Protein AF-A0A2V9MF04-F1 (afdb_monomer)

Secondary structure (DSSP, 8-state):
-TTT-HHHHHTHHHHHH-TTSTTHHHHHHHHHHHHHHHHH--S--TTS---------SS----PPPGGGPPP-----HHHHHHHHHHHHH-GGGTTTPPB---TT-EEETTEEEEEEEEEETTEEEEEEEEEE--HHHHHHHHHGGG-B-HHHHHHHH--TTS-HHHHHHHHHHHHHTTSS-S--HHHHTT--

Sequence (193 aa):
MFVAAPELEEFFDLWVREPGSKRGQRVELALARYFLRMAGRATPFGLFAGCSVGTMAVETRLVIEGQAACQRHTRLDMDYLFALAEALGREPSLRSIFAYYPNSSLYRAAGRVRYVESRLKGKYRTYHLVAADDTDYLVATLARAQEGASSAELAAALAVDDISQTEAETYIAELIENQVSPALNPFILSLSS

pLDDT: mean 86.23, std 11.04, range [29.84, 96.94]

Radius of gyration: 25.27 Å; Cα contacts (8 Å, |Δi|>4): 192; chains: 1; bounding box: 60×38×72 Å

Structure (mmCIF, N/CA/C/O backbone):
data_AF-A0A2V9MF04-F1
#
_entry.id   AF-A0A2V9MF04-F1
#
loop_
_atom_site.group_PDB
_atom_site.id
_atom_site.type_symbol
_atom_site.label_atom_id
_atom_site.label_alt_id
_atom_site.label_comp_id
_atom_site.label_asym_id
_atom_site.label_entity_id
_atom_site.label_seq_id
_atom_site.pdbx_PDB_ins_code
_atom_site.Cartn_x
_atom_site.Cartn_y
_atom_site.Cartn_z
_atom_site.occupancy
_atom_site.B_iso_or_equiv
_atom_site.auth_seq_id
_atom_site.auth_comp_id
_atom_site.auth_asym_id
_atom_site.auth_atom_id
_atom_site.pdbx_PDB_model_num
ATOM 1 N N . MET A 1 1 ? 14.741 9.358 -20.209 1.00 68.00 1 MET A N 1
ATOM 2 C CA . MET A 1 1 ? 15.836 8.847 -19.357 1.00 68.00 1 MET A CA 1
ATOM 3 C C . MET A 1 1 ? 15.541 9.113 -17.886 1.00 68.00 1 MET A C 1
ATOM 5 O O . MET A 1 1 ? 15.456 8.145 -17.148 1.00 68.00 1 MET A O 1
ATOM 9 N N . PHE A 1 2 ? 15.239 10.361 -17.511 1.00 76.50 2 PHE A N 1
ATOM 10 C CA . PHE A 1 2 ? 14.810 10.772 -16.164 1.00 76.50 2 PHE A CA 1
ATOM 11 C C . PHE A 1 2 ? 13.797 9.837 -15.477 1.00 76.50 2 PHE A C 1
ATOM 13 O O . PHE A 1 2 ? 14.043 9.369 -14.377 1.00 76.50 2 PHE A O 1
ATOM 20 N N . VAL A 1 3 ? 12.707 9.460 -16.160 1.00 76.56 3 VAL A N 1
ATOM 21 C CA . VAL A 1 3 ? 11.670 8.559 -15.599 1.00 76.56 3 VAL A CA 1
ATOM 22 C C . VAL A 1 3 ? 12.206 7.166 -15.233 1.00 76.56 3 VAL A C 1
ATOM 24 O O . VAL A 1 3 ? 11.677 6.507 -14.348 1.00 76.56 3 VAL A O 1
ATOM 27 N N . ALA A 1 4 ? 13.227 6.691 -15.942 1.00 77.06 4 ALA A N 1
ATOM 28 C CA . ALA A 1 4 ? 13.774 5.348 -15.780 1.00 77.06 4 ALA A CA 1
ATOM 29 C C . ALA A 1 4 ? 14.994 5.312 -14.847 1.00 77.06 4 ALA A C 1
ATOM 31 O O . ALA A 1 4 ? 15.246 4.294 -14.210 1.00 77.06 4 ALA A O 1
ATOM 32 N N . ALA A 1 5 ? 15.766 6.398 -14.808 1.00 80.31 5 ALA A N 1
ATOM 33 C CA . ALA A 1 5 ? 16.962 6.531 -13.992 1.00 80.31 5 ALA A CA 1
ATOM 34 C C . ALA A 1 5 ? 17.250 8.019 -13.726 1.00 80.31 5 ALA A C 1
ATOM 36 O O . ALA A 1 5 ? 18.069 8.611 -14.433 1.00 80.31 5 ALA A O 1
ATOM 37 N N . PRO A 1 6 ? 16.576 8.634 -12.740 1.00 80.06 6 PRO A N 1
ATOM 38 C CA . PRO A 1 6 ? 16.755 10.054 -12.437 1.00 80.06 6 PRO A CA 1
ATOM 39 C C . PRO A 1 6 ? 18.180 10.352 -11.953 1.00 80.06 6 PRO A C 1
ATOM 41 O O . PRO A 1 6 ? 18.781 11.328 -12.380 1.00 80.06 6 PRO A O 1
ATOM 44 N N . GLU A 1 7 ? 18.782 9.439 -11.186 1.00 79.06 7 GLU A N 1
ATOM 45 C CA . GLU A 1 7 ? 20.168 9.554 -10.707 1.00 79.06 7 GLU A CA 1
ATOM 46 C C . GLU A 1 7 ? 21.192 9.678 -11.851 1.00 79.06 7 GLU A C 1
ATOM 48 O O . GLU A 1 7 ? 22.244 10.279 -11.680 1.00 79.06 7 GLU A O 1
ATOM 53 N N . LEU A 1 8 ? 20.908 9.125 -13.039 1.00 82.06 8 LEU A N 1
ATOM 54 C CA . LEU A 1 8 ? 21.803 9.242 -14.198 1.00 82.06 8 LEU A CA 1
ATOM 55 C C . LEU A 1 8 ? 21.772 10.629 -14.839 1.00 82.06 8 LEU A C 1
ATOM 57 O O . LEU A 1 8 ? 22.752 11.010 -15.475 1.00 82.06 8 LEU A O 1
ATOM 61 N N . GLU A 1 9 ? 20.675 11.368 -14.679 1.00 80.56 9 GLU A N 1
ATOM 62 C CA . GLU A 1 9 ? 20.575 12.742 -15.168 1.00 80.56 9 GLU A CA 1
ATOM 63 C C . GLU A 1 9 ? 21.513 13.665 -14.385 1.00 80.56 9 GLU A C 1
ATOM 65 O O . GLU A 1 9 ? 22.214 14.474 -14.984 1.00 80.56 9 GLU A O 1
ATOM 70 N N . GLU A 1 10 ? 21.640 13.455 -13.072 1.00 81.56 10 GLU A N 1
ATOM 71 C CA . GLU A 1 10 ? 22.555 14.220 -12.213 1.00 81.56 10 GLU A CA 1
ATOM 72 C C . GLU A 1 10 ? 24.029 14.079 -12.634 1.00 81.56 10 GLU A C 1
ATOM 74 O O . GLU A 1 10 ? 24.835 14.989 -12.439 1.00 81.56 10 GLU A O 1
ATOM 79 N N . PHE A 1 11 ? 24.397 12.950 -13.248 1.00 86.19 11 PHE A N 1
ATOM 80 C CA . PHE A 1 11 ? 25.754 12.705 -13.746 1.00 86.19 11 PHE A CA 1
ATOM 81 C C . PHE A 1 11 ? 25.928 12.999 -15.238 1.00 86.19 11 PHE A C 1
ATOM 83 O O . PHE A 1 11 ? 27.027 12.808 -15.770 1.00 86.19 11 PHE A O 1
ATOM 90 N N . PHE A 1 12 ? 24.883 13.466 -15.920 1.00 86.00 12 PHE A N 1
ATOM 91 C CA . PHE A 1 12 ? 24.951 13.768 -17.344 1.00 86.00 12 PHE A CA 1
ATOM 92 C C . PHE A 1 12 ? 25.920 14.923 -17.618 1.00 86.00 12 PHE A C 1
ATOM 94 O O . PHE A 1 12 ? 26.814 14.792 -18.454 1.00 86.00 12 PHE A O 1
ATOM 101 N N . ASP A 1 13 ? 25.835 15.998 -16.831 1.00 87.62 13 ASP A N 1
ATOM 102 C CA . ASP A 1 13 ? 26.745 17.146 -16.929 1.00 87.62 13 ASP A CA 1
ATOM 103 C C . ASP A 1 13 ? 28.208 16.752 -16.692 1.00 87.62 13 ASP A C 1
ATOM 105 O O . ASP A 1 13 ? 29.114 17.233 -17.378 1.00 87.62 13 ASP A O 1
ATOM 109 N N . LEU A 1 14 ? 28.447 15.843 -15.740 1.00 88.94 14 LEU A N 1
ATOM 110 C CA . LEU A 1 14 ? 29.777 15.299 -15.471 1.00 88.94 14 LEU A CA 1
ATOM 111 C C . LEU A 1 14 ? 30.312 14.530 -16.683 1.00 88.94 14 LEU A C 1
ATOM 113 O O . LEU A 1 14 ? 31.475 14.693 -17.047 1.00 88.94 14 LEU A O 1
ATOM 117 N N . TRP A 1 15 ? 29.481 13.693 -17.304 1.00 92.12 15 TRP A N 1
ATOM 118 C CA . TRP A 1 15 ? 29.876 12.930 -18.484 1.00 92.12 15 TRP A CA 1
ATOM 119 C C . TRP A 1 15 ? 30.179 13.833 -19.683 1.00 92.12 15 TRP A C 1
ATOM 121 O O . TRP A 1 15 ? 31.176 13.605 -20.358 1.00 92.12 15 TRP A O 1
ATOM 131 N N . VAL A 1 16 ? 29.389 14.889 -19.906 1.00 91.56 16 VAL A N 1
ATOM 132 C CA . VAL A 1 16 ? 29.630 15.857 -20.992 1.00 91.56 16 VAL A CA 1
ATOM 133 C C . VAL A 1 16 ? 30.956 16.600 -20.801 1.00 91.56 16 VAL A C 1
ATOM 135 O O . VAL A 1 16 ? 31.688 16.810 -21.766 1.00 91.56 16 VAL A O 1
ATOM 138 N N . ARG A 1 17 ? 31.288 16.993 -19.564 1.00 93.31 17 ARG A N 1
ATOM 139 C CA . ARG A 1 17 ? 32.521 17.741 -19.260 1.00 93.31 17 ARG A CA 1
ATOM 140 C C . ARG A 1 17 ? 33.766 16.858 -19.233 1.00 93.31 17 ARG A C 1
ATOM 142 O O . ARG A 1 17 ? 34.819 17.271 -19.709 1.00 93.31 17 ARG A O 1
ATOM 149 N N . GLU A 1 18 ? 33.658 15.660 -18.665 1.00 93.50 18 GLU A N 1
ATOM 150 C CA . GLU A 1 18 ? 34.794 14.769 -18.407 1.00 93.50 18 GLU A CA 1
ATOM 151 C C . GLU A 1 18 ? 34.506 13.311 -18.824 1.00 93.50 18 GLU A C 1
ATOM 153 O O . GLU A 1 18 ? 34.567 12.396 -17.986 1.00 93.50 18 GLU A O 1
ATOM 158 N N . PRO A 1 19 ? 34.233 13.040 -20.115 1.00 90.25 19 PRO A N 1
ATOM 159 C CA . PRO A 1 19 ? 33.825 11.709 -20.573 1.00 90.25 19 PRO A CA 1
ATOM 160 C C . PRO A 1 19 ? 34.911 10.650 -20.343 1.00 90.25 19 PRO A C 1
ATOM 162 O O . PRO A 1 19 ? 34.616 9.518 -19.967 1.00 90.25 19 PRO A O 1
ATOM 165 N N . GLY A 1 20 ? 36.187 11.033 -20.472 1.00 92.44 20 GLY A N 1
ATOM 166 C CA . GLY A 1 20 ? 37.333 10.144 -20.258 1.00 92.44 20 GLY A CA 1
ATOM 167 C C . GLY A 1 20 ? 37.638 9.821 -18.790 1.00 92.44 20 GLY A C 1
ATOM 168 O O . GLY A 1 20 ? 38.479 8.965 -18.517 1.00 92.44 20 GLY A O 1
ATOM 169 N N . SER A 1 21 ? 36.984 10.482 -17.829 1.00 94.50 21 SER A N 1
ATOM 170 C CA . SER A 1 21 ? 37.191 10.193 -16.408 1.00 94.50 21 SER A CA 1
ATOM 171 C C . SER A 1 21 ? 36.631 8.812 -16.034 1.00 94.50 21 SER A C 1
ATOM 173 O O . SER A 1 21 ? 35.678 8.313 -16.633 1.00 94.50 21 SER A O 1
ATOM 175 N N . LYS A 1 22 ? 37.144 8.198 -14.955 1.00 93.44 22 LYS A N 1
ATOM 176 C CA . LYS A 1 22 ? 36.593 6.928 -14.428 1.00 93.44 22 LYS A CA 1
ATOM 177 C C . LYS A 1 22 ? 35.102 7.015 -14.071 1.00 93.44 22 LYS A C 1
ATOM 179 O O . LYS A 1 22 ? 34.437 5.985 -13.952 1.00 93.44 22 LYS A O 1
ATOM 184 N N . ARG A 1 23 ? 34.587 8.211 -13.766 1.00 89.62 23 ARG A N 1
ATOM 185 C CA . ARG A 1 23 ? 33.155 8.429 -13.516 1.00 89.62 23 ARG A CA 1
ATOM 186 C C . ARG A 1 23 ? 32.400 8.606 -14.836 1.00 89.62 23 ARG A C 1
ATOM 188 O O . ARG A 1 23 ? 31.404 7.916 -15.014 1.00 89.62 23 ARG A O 1
ATOM 195 N N . GLY A 1 24 ? 32.920 9.402 -15.771 1.00 93.25 24 GLY A N 1
ATOM 196 C CA . GLY A 1 24 ? 32.365 9.583 -17.117 1.00 93.25 24 GLY A CA 1
ATOM 197 C C . GLY A 1 24 ? 32.178 8.263 -17.867 1.00 93.25 24 GLY A C 1
ATOM 198 O O . GLY A 1 24 ? 31.066 7.954 -18.278 1.00 93.25 24 GLY A O 1
ATOM 199 N N . GLN A 1 25 ? 33.201 7.406 -17.909 1.00 94.38 25 GLN A N 1
ATOM 200 C CA . GLN A 1 25 ? 33.114 6.084 -18.551 1.00 94.38 25 GLN A CA 1
ATOM 201 C C . GLN A 1 25 ? 32.043 5.172 -17.923 1.00 94.38 25 GLN A C 1
ATOM 203 O O . GLN A 1 25 ? 31.407 4.369 -18.607 1.00 94.38 25 GLN A O 1
ATOM 208 N N . ARG A 1 26 ? 31.811 5.281 -16.604 1.00 91.69 26 ARG A N 1
ATOM 209 C CA . ARG A 1 26 ? 30.748 4.520 -15.921 1.00 91.69 26 ARG A CA 1
ATOM 210 C C . ARG A 1 26 ? 29.356 5.012 -16.308 1.00 91.69 26 ARG A C 1
ATOM 212 O O . ARG A 1 26 ? 28.462 4.181 -16.474 1.00 91.69 26 ARG A O 1
ATOM 219 N N . VAL A 1 27 ? 29.189 6.327 -16.448 1.00 92.69 27 VAL A N 1
ATOM 220 C CA . VAL A 1 27 ? 27.949 6.945 -16.935 1.00 92.69 27 VAL A CA 1
ATOM 221 C C . VAL A 1 27 ? 27.705 6.530 -18.382 1.00 92.69 27 VAL A C 1
ATOM 223 O O . VAL A 1 27 ? 26.637 6.005 -18.674 1.00 92.69 27 VAL A O 1
ATOM 226 N N . GLU A 1 28 ? 28.709 6.640 -19.253 1.00 93.31 28 GLU A N 1
ATOM 227 C CA . GLU A 1 28 ? 28.626 6.233 -20.660 1.00 93.31 28 GLU A CA 1
ATOM 228 C C . GLU A 1 28 ? 28.158 4.783 -20.814 1.00 93.31 28 GLU A C 1
ATOM 230 O O . GLU A 1 28 ? 27.193 4.496 -21.523 1.00 93.31 28 GLU A O 1
ATOM 235 N N . LEU A 1 29 ? 28.777 3.863 -20.070 1.00 93.38 29 LEU A N 1
ATOM 236 C CA . LEU A 1 29 ? 28.385 2.459 -20.088 1.00 93.38 29 LEU A CA 1
ATOM 237 C C . LEU A 1 29 ? 26.938 2.260 -19.602 1.00 93.38 29 LEU A C 1
ATOM 239 O O . LEU A 1 29 ? 26.221 1.395 -20.109 1.00 93.38 29 LEU A O 1
ATOM 243 N N . ALA A 1 30 ? 26.483 3.039 -18.619 1.00 92.31 30 ALA A N 1
ATOM 244 C CA . ALA A 1 30 ? 25.100 2.992 -18.159 1.00 92.31 30 ALA A CA 1
ATOM 245 C C . ALA A 1 30 ? 24.119 3.522 -19.215 1.00 92.31 30 ALA A C 1
ATOM 247 O O . ALA A 1 30 ? 23.104 2.869 -19.467 1.00 92.31 30 ALA A O 1
ATOM 248 N N . LEU A 1 31 ? 24.444 4.636 -19.877 1.00 90.94 31 LEU A N 1
ATOM 249 C CA . LEU A 1 31 ? 23.669 5.196 -20.986 1.00 90.94 31 LEU A CA 1
ATOM 250 C C . LEU A 1 31 ? 23.553 4.194 -22.140 1.00 90.94 31 LEU A C 1
ATOM 252 O O . LEU A 1 31 ? 22.446 3.925 -22.609 1.00 90.94 31 LEU A O 1
ATOM 256 N N . ALA A 1 32 ? 24.666 3.567 -22.528 1.00 92.62 32 ALA A N 1
ATOM 257 C CA . ALA A 1 32 ? 24.691 2.537 -23.562 1.00 92.62 32 ALA A CA 1
ATOM 258 C C . ALA A 1 32 ? 23.789 1.343 -23.205 1.00 92.62 32 ALA A C 1
ATOM 260 O O . ALA A 1 32 ? 23.002 0.888 -24.036 1.00 92.62 32 ALA A O 1
ATOM 261 N N . ARG A 1 33 ? 23.817 0.864 -21.951 1.00 91.88 33 ARG A N 1
ATOM 262 C CA . ARG A 1 33 ? 22.907 -0.203 -21.488 1.00 91.88 33 ARG A CA 1
ATOM 263 C C . ARG A 1 33 ? 21.436 0.202 -21.576 1.00 91.88 33 ARG A C 1
ATOM 265 O O . ARG A 1 33 ? 20.608 -0.618 -21.972 1.00 91.88 33 ARG A O 1
ATOM 272 N N . TYR A 1 34 ? 21.100 1.439 -21.212 1.00 91.00 34 TYR A N 1
ATOM 273 C CA . TYR A 1 34 ? 19.729 1.938 -21.319 1.00 91.00 34 TYR A CA 1
ATOM 274 C C . TYR A 1 34 ? 19.274 2.070 -22.771 1.00 91.00 34 TYR A C 1
ATOM 276 O O . TYR A 1 34 ? 18.145 1.696 -23.081 1.00 91.00 34 TYR A O 1
ATOM 284 N N . PHE A 1 35 ? 20.154 2.514 -23.668 1.00 91.00 35 PHE A N 1
ATOM 285 C CA . PHE A 1 35 ? 19.876 2.550 -25.102 1.00 91.00 35 PHE A CA 1
ATOM 286 C C . PHE A 1 35 ? 19.623 1.155 -25.678 1.00 91.00 35 PHE A C 1
ATOM 288 O O . PHE A 1 35 ? 18.602 0.926 -26.322 1.00 91.00 35 PHE A O 1
ATOM 295 N N . LEU A 1 36 ? 20.485 0.186 -25.361 1.00 93.00 36 LEU A N 1
ATOM 296 C CA . LEU A 1 36 ? 20.284 -1.206 -25.769 1.00 93.00 36 LEU A CA 1
ATOM 297 C C . LEU A 1 36 ? 18.975 -1.788 -25.215 1.00 93.00 36 LEU A C 1
ATOM 299 O O . LEU A 1 36 ? 18.301 -2.553 -25.901 1.00 93.00 36 LEU A O 1
ATOM 303 N N . ARG A 1 37 ? 18.575 -1.412 -23.993 1.00 90.31 37 ARG A N 1
ATOM 304 C CA . ARG A 1 37 ? 17.276 -1.807 -23.431 1.00 90.31 37 ARG A CA 1
ATOM 305 C C . ARG A 1 37 ? 16.111 -1.201 -24.216 1.00 90.31 37 ARG A C 1
ATOM 307 O O . ARG A 1 37 ? 15.188 -1.941 -24.533 1.00 90.31 37 ARG A O 1
ATOM 314 N N . MET A 1 38 ? 16.167 0.097 -24.524 1.00 90.44 38 MET A N 1
ATOM 315 C CA . MET A 1 38 ? 15.150 0.802 -25.318 1.00 90.44 38 MET A CA 1
ATOM 316 C C . MET A 1 38 ? 14.961 0.183 -26.701 1.00 90.44 38 MET A C 1
ATOM 318 O O . MET A 1 38 ? 13.835 0.036 -27.158 1.00 90.44 38 MET A O 1
ATOM 322 N N . ALA A 1 39 ? 16.059 -0.192 -27.355 1.00 91.88 39 ALA A N 1
ATOM 323 C CA . ALA A 1 39 ? 16.027 -0.708 -28.717 1.00 91.88 39 ALA A CA 1
ATOM 324 C C . ALA A 1 39 ? 15.753 -2.220 -28.805 1.00 91.88 39 ALA A C 1
ATOM 326 O O . ALA A 1 39 ? 15.341 -2.698 -29.857 1.00 91.88 39 ALA A O 1
ATOM 327 N N . GLY A 1 40 ? 16.021 -2.984 -27.739 1.00 90.38 40 GLY A N 1
ATOM 328 C CA . GLY A 1 40 ? 16.116 -4.446 -27.826 1.00 90.38 40 GLY A CA 1
ATOM 329 C C . GLY A 1 40 ? 15.300 -5.252 -26.818 1.00 90.38 40 GLY A C 1
ATOM 330 O O . GLY A 1 40 ? 15.346 -6.479 -26.873 1.00 90.38 40 GLY A O 1
ATOM 331 N N . ARG A 1 41 ? 14.581 -4.631 -25.870 1.00 90.44 41 ARG A N 1
ATOM 332 C CA . ARG A 1 41 ? 13.796 -5.373 -24.865 1.00 90.44 41 ARG A CA 1
ATOM 333 C C . ARG A 1 41 ? 12.338 -4.934 -24.818 1.00 90.44 41 ARG A C 1
ATOM 335 O O . ARG A 1 41 ? 12.042 -3.797 -24.483 1.00 90.44 41 ARG A O 1
ATOM 342 N N . ALA A 1 42 ? 11.434 -5.897 -24.997 1.00 88.25 42 ALA A N 1
ATOM 343 C CA . ALA A 1 42 ? 9.988 -5.696 -24.881 1.00 88.25 42 ALA A CA 1
ATOM 344 C C . ALA A 1 42 ? 9.463 -5.660 -23.427 1.00 88.25 42 ALA A C 1
ATOM 346 O O . ALA A 1 42 ? 8.270 -5.485 -23.213 1.00 88.25 42 ALA A O 1
ATOM 347 N N . THR A 1 43 ? 10.316 -5.845 -22.409 1.00 89.81 43 THR A N 1
ATOM 348 C CA . THR A 1 43 ? 9.886 -5.847 -20.998 1.00 89.81 43 THR A CA 1
ATOM 349 C C . THR A 1 43 ? 9.517 -4.430 -20.529 1.00 89.81 43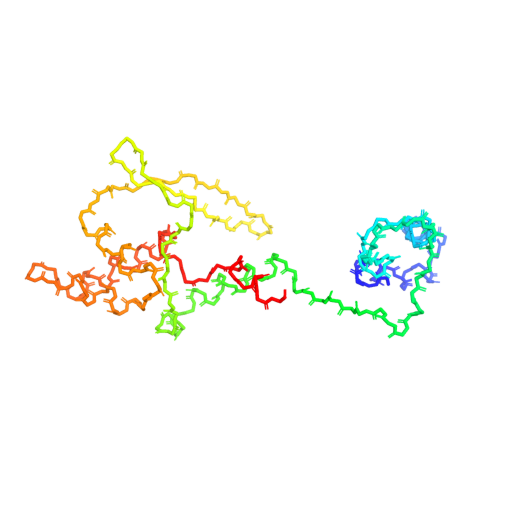 THR A C 1
ATOM 351 O O . THR A 1 43 ? 10.423 -3.587 -20.462 1.00 89.81 43 THR A O 1
ATOM 354 N N . PRO A 1 44 ? 8.254 -4.174 -20.125 1.00 84.94 44 PRO A N 1
ATOM 355 C CA . PRO A 1 44 ? 7.791 -2.849 -19.709 1.00 84.94 44 PRO A CA 1
ATOM 356 C C . PRO A 1 44 ? 8.661 -2.242 -18.604 1.00 84.94 44 PRO A C 1
ATOM 358 O O . PRO A 1 44 ? 8.875 -2.853 -17.557 1.00 84.94 44 PRO A O 1
ATOM 361 N N . PHE A 1 45 ? 9.206 -1.048 -18.853 1.00 83.81 45 PHE A N 1
ATOM 362 C CA . PHE A 1 45 ? 9.984 -0.287 -17.874 1.00 83.81 45 PHE A CA 1
ATOM 363 C C . PHE A 1 45 ? 10.041 1.193 -18.256 1.00 83.81 45 PHE A C 1
ATOM 365 O O . PHE A 1 45 ? 10.515 1.536 -19.343 1.00 83.81 45 PHE A O 1
ATOM 372 N N . GLY A 1 46 ? 9.594 2.069 -17.353 1.00 84.25 46 GLY A N 1
ATOM 373 C CA . GLY A 1 46 ? 9.531 3.508 -17.605 1.00 84.25 46 GLY A CA 1
ATOM 374 C C . GLY A 1 46 ? 8.757 3.817 -18.890 1.00 84.25 46 GLY A C 1
ATOM 375 O O . GLY A 1 46 ? 7.600 3.438 -19.023 1.00 84.25 46 GLY A O 1
ATOM 376 N N . LEU A 1 47 ? 9.420 4.482 -19.839 1.00 87.69 47 LEU A N 1
ATOM 377 C CA . LEU A 1 47 ? 8.863 4.849 -21.150 1.00 87.69 47 LEU A CA 1
ATOM 378 C C . LEU A 1 47 ? 9.514 4.079 -22.315 1.00 87.69 47 LEU A C 1
ATOM 380 O O . LEU A 1 47 ? 9.467 4.534 -23.452 1.00 87.69 47 LEU A O 1
ATOM 384 N N . PHE A 1 48 ? 10.188 2.956 -22.041 1.00 87.88 48 PHE A N 1
ATOM 385 C CA . PHE A 1 48 ? 10.974 2.228 -23.050 1.00 87.88 48 PHE A CA 1
ATOM 386 C C . PHE A 1 48 ? 10.190 1.148 -23.794 1.00 87.88 48 PHE A C 1
ATOM 388 O O . PHE A 1 48 ? 10.602 0.723 -24.865 1.00 87.88 48 PHE A O 1
ATOM 395 N N . ALA A 1 49 ? 9.083 0.694 -23.219 1.00 87.94 49 ALA A N 1
ATOM 396 C CA . ALA A 1 49 ? 8.203 -0.308 -23.795 1.00 87.94 49 ALA A CA 1
ATOM 397 C C . ALA A 1 49 ? 6.776 -0.058 -23.293 1.00 87.94 49 ALA A C 1
ATOM 399 O O . ALA A 1 49 ? 6.590 0.551 -22.237 1.00 87.94 49 ALA A O 1
ATOM 400 N N . GLY A 1 50 ? 5.786 -0.522 -24.051 1.00 88.81 50 GLY A N 1
ATOM 401 C CA . GLY A 1 50 ? 4.366 -0.410 -23.720 1.00 88.81 50 GLY A CA 1
ATOM 402 C C . GLY A 1 50 ? 3.676 -1.770 -23.708 1.00 88.81 50 GLY A C 1
ATOM 403 O O . GLY A 1 50 ? 4.257 -2.776 -24.114 1.00 88.81 50 GLY A O 1
ATOM 404 N N . CYS A 1 51 ? 2.426 -1.780 -23.256 1.00 89.75 51 CYS A N 1
ATOM 405 C CA . CYS A 1 51 ? 1.554 -2.949 -23.300 1.00 89.75 51 CYS A CA 1
ATOM 406 C C . CYS A 1 51 ? 0.398 -2.678 -24.264 1.00 89.75 51 CYS A C 1
ATOM 408 O O . CYS A 1 51 ? -0.119 -1.565 -24.317 1.00 89.75 51 CYS A O 1
ATOM 410 N N . SER A 1 52 ? -0.019 -3.704 -24.999 1.00 90.62 52 SER A N 1
ATOM 411 C CA . SER A 1 52 ? -1.228 -3.688 -25.820 1.00 90.62 52 SER A CA 1
ATOM 412 C C . SER A 1 52 ? -1.947 -5.026 -25.663 1.00 90.62 52 SER A C 1
ATOM 414 O O . SER A 1 52 ? -1.335 -6.018 -25.257 1.00 90.62 52 SER A O 1
ATOM 416 N N . VAL A 1 53 ? -3.245 -5.046 -25.946 1.00 90.75 53 VAL A N 1
ATOM 417 C CA . VAL A 1 53 ? -4.081 -6.243 -25.846 1.00 90.75 53 VAL A CA 1
ATOM 418 C C . VAL A 1 53 ? -4.284 -6.810 -27.244 1.00 90.75 53 VAL A C 1
ATOM 420 O O . VAL A 1 53 ? -4.751 -6.116 -28.142 1.00 90.75 53 VAL A O 1
ATOM 423 N N . GLY A 1 54 ? -3.929 -8.081 -27.422 1.00 91.94 54 GLY A N 1
ATOM 424 C CA . GLY A 1 54 ? -4.243 -8.841 -28.628 1.00 91.94 54 GLY A CA 1
ATOM 425 C C . GLY A 1 54 ? -5.512 -9.673 -28.453 1.00 91.94 54 GLY A C 1
ATOM 426 O O . GLY A 1 54 ? -5.900 -10.008 -27.334 1.00 91.94 54 GLY A O 1
ATOM 427 N N . THR A 1 55 ? -6.131 -10.049 -29.567 1.00 93.62 55 THR A N 1
ATOM 428 C CA . THR A 1 55 ? -7.263 -10.984 -29.611 1.00 93.62 55 THR A CA 1
ATOM 429 C C . THR A 1 55 ? -6.891 -12.224 -30.423 1.00 93.62 55 THR A C 1
ATOM 431 O O . THR A 1 55 ? -6.030 -12.172 -31.301 1.00 93.62 55 THR A O 1
ATOM 434 N N . MET A 1 56 ? -7.512 -13.366 -30.113 1.00 96.19 56 MET A N 1
ATOM 435 C CA . MET A 1 56 ? -7.321 -14.596 -30.888 1.00 96.19 56 MET A CA 1
ATOM 436 C C . MET A 1 56 ? -8.243 -14.600 -32.111 1.00 96.19 56 MET A C 1
ATOM 438 O O . MET A 1 56 ? -9.429 -14.298 -31.990 1.00 96.19 56 MET A O 1
ATOM 442 N N . ALA A 1 57 ? -7.703 -14.965 -33.274 1.00 95.38 57 ALA A N 1
ATOM 443 C CA . ALA A 1 57 ? -8.428 -15.013 -34.540 1.00 95.38 57 ALA A CA 1
ATOM 444 C C . ALA A 1 57 ? -7.885 -16.127 -35.452 1.00 95.38 57 ALA A C 1
ATOM 446 O O . ALA A 1 57 ? -6.851 -16.728 -35.165 1.00 95.38 57 ALA A O 1
ATOM 447 N N . VAL A 1 58 ? -8.597 -16.395 -36.551 1.00 96.94 58 VAL A N 1
ATOM 448 C CA . VAL A 1 58 ? -8.212 -17.406 -37.557 1.00 96.94 58 VAL A CA 1
ATOM 449 C C . VAL A 1 58 ? -6.937 -17.000 -38.306 1.00 96.94 58 VAL A C 1
ATOM 451 O O . VAL A 1 58 ? -6.159 -17.857 -38.714 1.00 96.94 58 VAL A O 1
ATOM 454 N N . GLU A 1 59 ? -6.703 -15.696 -38.453 1.00 96.56 59 GLU A N 1
ATOM 455 C CA . GLU A 1 59 ? -5.539 -15.142 -39.140 1.00 96.56 59 GLU A CA 1
ATOM 456 C C . GLU A 1 59 ? -4.636 -14.369 -38.175 1.00 96.56 59 GLU A C 1
ATOM 458 O O . GLU A 1 59 ? -5.100 -13.621 -37.310 1.00 96.56 59 GLU A O 1
ATOM 463 N N . THR A 1 60 ? -3.323 -14.512 -38.360 1.00 96.19 60 THR A N 1
ATOM 464 C CA . THR A 1 60 ? -2.319 -13.775 -37.587 1.00 96.19 60 THR A CA 1
ATOM 465 C C . THR A 1 60 ? -2.190 -12.348 -38.108 1.00 96.19 60 THR A C 1
ATOM 467 O O . THR A 1 60 ? -1.722 -12.128 -39.226 1.00 96.19 60 THR A O 1
ATOM 470 N N . ARG A 1 61 ? -2.516 -11.361 -37.266 1.00 94.12 61 ARG A N 1
ATOM 471 C CA . ARG A 1 61 ? -2.321 -9.934 -37.558 1.00 94.12 61 ARG A CA 1
ATOM 472 C C . ARG A 1 61 ? -1.572 -9.241 -36.424 1.00 94.12 61 ARG A C 1
ATOM 474 O O . ARG A 1 61 ? -2.129 -9.008 -35.359 1.00 94.12 61 ARG A O 1
ATOM 481 N N . LEU A 1 62 ? -0.315 -8.877 -36.673 1.00 91.81 62 LEU A N 1
ATOM 482 C CA . LEU A 1 62 ? 0.549 -8.189 -35.707 1.00 91.81 62 LEU A CA 1
ATOM 483 C C . LEU A 1 62 ? 0.738 -6.729 -36.123 1.00 91.81 62 LEU A C 1
ATOM 485 O O . LEU A 1 62 ? 1.775 -6.348 -36.660 1.00 91.81 62 LEU A O 1
ATOM 489 N N . VAL A 1 63 ? -0.302 -5.923 -35.920 1.00 90.81 63 VAL A N 1
ATOM 490 C CA . VAL A 1 63 ? -0.274 -4.483 -36.200 1.00 90.81 63 VAL A CA 1
ATOM 491 C C . VAL A 1 63 ? -0.509 -3.746 -34.893 1.00 90.81 63 VAL A C 1
ATOM 493 O O . VAL A 1 63 ? -1.519 -3.971 -34.234 1.00 90.81 63 VAL A O 1
ATOM 496 N N . ILE A 1 64 ? 0.432 -2.880 -34.530 1.00 88.25 64 ILE A N 1
ATOM 497 C CA . ILE A 1 64 ? 0.317 -1.986 -33.379 1.00 88.25 64 ILE A CA 1
ATOM 498 C C . ILE A 1 64 ? -0.048 -0.607 -33.920 1.00 88.25 64 ILE A C 1
ATOM 500 O O . ILE A 1 64 ? 0.466 -0.185 -34.958 1.00 88.25 64 ILE A O 1
ATOM 504 N N . GLU A 1 65 ? -0.956 0.077 -33.236 1.00 86.50 65 GLU A N 1
ATOM 505 C CA . GLU A 1 65 ? -1.311 1.448 -33.580 1.00 86.50 65 GLU A CA 1
ATOM 506 C C . GLU A 1 65 ? -0.101 2.385 -33.444 1.00 86.50 65 GLU A C 1
ATOM 508 O O . GLU A 1 65 ? 0.864 2.113 -32.726 1.00 86.50 65 GLU A O 1
ATOM 513 N N . GLY A 1 66 ? -0.133 3.500 -34.176 1.00 86.56 66 GLY A N 1
ATOM 514 C CA . GLY A 1 66 ? 0.936 4.492 -34.112 1.00 86.56 66 GLY A CA 1
ATOM 515 C C . GLY A 1 66 ? 1.059 5.121 -32.721 1.00 86.56 66 GLY A C 1
ATOM 516 O O . GLY A 1 66 ? 0.151 5.048 -31.898 1.00 86.56 66 GLY A O 1
ATOM 517 N N . GLN A 1 67 ? 2.165 5.829 -32.482 1.00 84.94 67 GLN A N 1
ATOM 518 C CA . GLN A 1 67 ? 2.461 6.466 -31.191 1.00 84.94 67 GLN A CA 1
ATOM 519 C C . GLN A 1 67 ? 1.329 7.371 -30.662 1.00 84.94 67 GLN A C 1
ATOM 521 O O . GLN A 1 67 ? 1.187 7.511 -29.452 1.00 84.94 67 GLN A O 1
ATOM 526 N N . ALA A 1 68 ? 0.514 7.958 -31.545 1.00 88.19 68 ALA A N 1
ATOM 527 C CA . ALA A 1 68 ? -0.630 8.792 -31.172 1.00 88.19 68 ALA A CA 1
ATOM 528 C C . ALA A 1 68 ? -1.711 8.043 -30.366 1.00 88.19 68 ALA A C 1
ATOM 530 O O . ALA A 1 68 ? -2.455 8.677 -29.625 1.00 88.19 68 ALA A O 1
ATOM 531 N N . ALA A 1 69 ? -1.785 6.716 -30.487 1.00 87.56 69 ALA A N 1
ATOM 532 C CA . ALA A 1 69 ? -2.694 5.880 -29.711 1.00 87.56 69 ALA A CA 1
ATOM 533 C C . ALA A 1 69 ? -2.105 5.428 -28.361 1.00 87.56 69 ALA A C 1
ATOM 535 O O . ALA A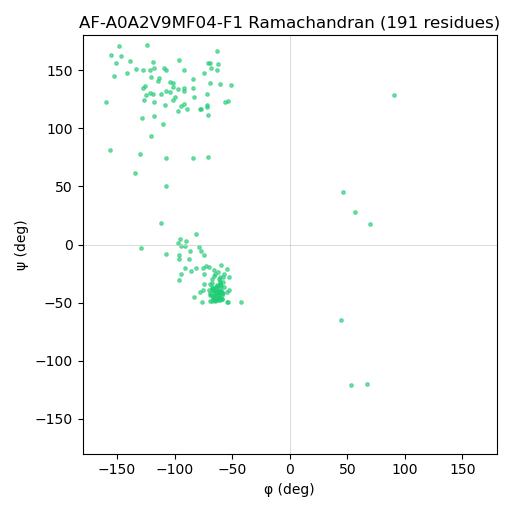 1 69 ? -2.828 4.921 -27.503 1.00 87.56 69 ALA A O 1
ATOM 536 N N . CYS A 1 70 ? -0.798 5.610 -28.141 1.00 88.12 70 CYS A N 1
ATOM 537 C CA . CYS A 1 70 ? -0.158 5.228 -26.888 1.00 88.12 70 CYS A CA 1
ATOM 538 C C . CYS A 1 70 ? -0.573 6.175 -25.760 1.00 88.12 70 CYS A C 1
ATOM 540 O O . CYS A 1 70 ? -0.262 7.366 -25.778 1.00 88.12 70 CYS A O 1
ATOM 542 N N . GLN A 1 71 ? -1.197 5.620 -24.725 1.00 89.75 71 GLN A N 1
ATOM 543 C CA . GLN A 1 71 ? -1.540 6.362 -23.519 1.00 89.75 71 GLN A CA 1
ATOM 544 C C . GLN A 1 71 ? -0.485 6.155 -22.437 1.00 89.75 71 GLN A C 1
ATOM 546 O O . GLN A 1 71 ? -0.051 5.036 -22.155 1.00 89.75 71 GLN A O 1
ATOM 551 N N . ARG A 1 72 ? -0.071 7.254 -21.804 1.00 89.81 72 ARG A N 1
ATOM 552 C CA . ARG A 1 72 ? 0.828 7.206 -20.653 1.00 89.81 72 ARG A CA 1
ATOM 553 C C . ARG A 1 72 ? 0.005 7.096 -19.378 1.00 89.81 72 ARG A C 1
ATOM 555 O O . ARG A 1 72 ? -0.674 8.048 -19.009 1.00 89.81 72 ARG A O 1
ATOM 562 N N . HIS A 1 73 ? 0.166 5.988 -18.667 1.00 88.06 73 HIS A N 1
ATOM 563 C CA . HIS A 1 73 ? -0.339 5.845 -17.309 1.00 88.06 73 HIS A CA 1
ATOM 564 C C . HIS A 1 73 ? 0.779 6.148 -16.303 1.00 88.06 73 HIS A C 1
ATOM 566 O O . HIS A 1 73 ? 1.788 5.441 -16.246 1.00 88.06 73 HIS A O 1
ATOM 572 N N . THR A 1 74 ? 0.623 7.221 -15.528 1.00 87.75 74 THR A N 1
ATOM 573 C CA . THR A 1 74 ? 1.595 7.644 -14.513 1.00 87.75 74 THR A CA 1
ATOM 574 C C . THR A 1 74 ? 0.987 7.459 -13.134 1.00 87.75 74 THR A C 1
ATOM 576 O O . THR A 1 74 ? -0.104 7.948 -12.868 1.00 87.75 74 THR A O 1
ATOM 579 N N . ARG A 1 75 ? 1.723 6.788 -12.251 1.00 84.62 75 ARG A N 1
ATOM 580 C CA . ARG A 1 75 ? 1.364 6.619 -10.843 1.00 84.62 75 ARG A CA 1
ATOM 581 C C . ARG A 1 75 ? 2.458 7.194 -9.959 1.00 84.62 75 ARG A C 1
ATOM 583 O O . ARG A 1 75 ? 3.625 7.199 -10.357 1.00 84.62 75 ARG A O 1
ATOM 590 N N . LEU A 1 76 ? 2.068 7.666 -8.781 1.00 85.88 76 LEU A N 1
ATOM 591 C CA . LEU A 1 76 ? 3.025 8.019 -7.741 1.00 85.88 76 LEU A CA 1
ATOM 592 C C . LEU A 1 76 ? 3.788 6.769 -7.299 1.00 85.88 76 LEU A C 1
ATOM 594 O O . LEU A 1 76 ? 3.277 5.647 -7.366 1.00 85.88 76 LEU A O 1
ATOM 598 N N . ASP A 1 77 ? 5.028 6.987 -6.878 1.00 84.19 77 ASP A N 1
ATOM 599 C CA . ASP A 1 77 ? 5.835 5.933 -6.289 1.00 84.19 77 ASP A CA 1
ATOM 600 C C . ASP A 1 77 ? 5.156 5.397 -5.018 1.00 84.19 77 ASP A C 1
ATOM 602 O O . ASP A 1 77 ? 4.592 6.160 -4.228 1.00 84.19 77 ASP A O 1
ATOM 606 N N . MET A 1 78 ? 5.173 4.076 -4.839 1.00 81.38 78 MET A N 1
ATOM 607 C CA . MET A 1 78 ? 4.468 3.450 -3.721 1.00 81.38 78 MET A CA 1
ATOM 608 C C . MET A 1 78 ? 5.102 3.809 -2.379 1.00 81.38 78 MET A C 1
ATOM 610 O O . MET A 1 78 ? 4.364 4.031 -1.420 1.00 81.38 78 MET A O 1
ATOM 614 N N . ASP A 1 79 ? 6.431 3.918 -2.302 1.00 81.75 79 ASP A N 1
ATOM 615 C CA . ASP A 1 79 ? 7.105 4.296 -1.058 1.00 81.75 79 ASP A CA 1
ATOM 616 C C . ASP A 1 79 ? 6.758 5.743 -0.691 1.00 81.75 79 ASP A C 1
ATOM 618 O O . ASP A 1 79 ? 6.473 6.035 0.472 1.00 81.75 79 ASP A O 1
ATOM 622 N N . TYR A 1 80 ? 6.678 6.633 -1.688 1.00 84.44 80 TYR A N 1
ATOM 623 C CA . TYR A 1 80 ? 6.183 7.996 -1.487 1.00 84.44 80 TYR A CA 1
ATOM 624 C C . TYR A 1 80 ? 4.734 8.022 -0.980 1.00 84.44 80 TYR A C 1
ATOM 626 O O . TYR A 1 80 ? 4.444 8.711 -0.002 1.00 84.44 80 TYR A O 1
ATOM 634 N N . LEU A 1 81 ? 3.825 7.261 -1.601 1.00 86.12 81 LEU A N 1
ATOM 635 C CA . LEU A 1 81 ? 2.423 7.187 -1.170 1.00 86.12 81 LEU A CA 1
ATOM 636 C C . LEU A 1 81 ? 2.285 6.684 0.270 1.00 86.12 81 LEU A C 1
ATOM 638 O O . LEU A 1 81 ? 1.485 7.226 1.031 1.00 86.12 81 LEU A O 1
ATOM 642 N N . PHE A 1 82 ? 3.069 5.679 0.664 1.00 80.56 82 PHE A N 1
ATOM 643 C CA . PHE A 1 82 ? 3.076 5.192 2.042 1.00 80.56 82 PHE A CA 1
ATOM 644 C C . PHE A 1 82 ? 3.619 6.223 3.026 1.00 80.56 82 PHE A C 1
ATOM 646 O O . PHE A 1 82 ? 2.999 6.431 4.067 1.00 80.56 82 PHE A O 1
ATOM 653 N N . ALA A 1 83 ? 4.732 6.881 2.698 1.00 82.31 83 ALA A N 1
ATOM 654 C CA . ALA A 1 83 ? 5.298 7.928 3.542 1.00 82.31 83 ALA A CA 1
ATOM 655 C C . ALA A 1 83 ? 4.320 9.100 3.717 1.00 82.31 83 ALA A C 1
ATOM 657 O O . ALA A 1 83 ? 4.165 9.619 4.821 1.00 82.31 83 ALA A O 1
ATOM 658 N N . LEU A 1 84 ? 3.617 9.484 2.646 1.00 85.88 84 LEU A N 1
ATOM 659 C CA . LEU A 1 84 ? 2.593 10.522 2.689 1.00 85.88 84 LEU A CA 1
ATOM 660 C C . LEU A 1 84 ? 1.396 10.099 3.549 1.00 85.88 84 LEU A C 1
ATOM 662 O O . LEU A 1 84 ? 0.974 10.860 4.414 1.00 85.88 84 LEU A O 1
ATOM 666 N N . ALA A 1 85 ? 0.869 8.890 3.348 1.00 83.94 85 ALA A N 1
ATOM 667 C CA . ALA A 1 85 ? -0.242 8.368 4.141 1.00 83.94 85 ALA A CA 1
ATOM 668 C C . ALA A 1 85 ? 0.098 8.303 5.639 1.00 83.94 85 ALA A C 1
ATOM 670 O O . ALA A 1 85 ? -0.716 8.683 6.477 1.00 83.94 85 ALA A O 1
ATOM 671 N N . GLU A 1 86 ? 1.314 7.876 5.982 1.00 79.75 86 GLU A N 1
ATOM 672 C CA . GLU A 1 86 ? 1.791 7.844 7.365 1.00 79.75 86 GLU A CA 1
ATOM 673 C C . GLU A 1 86 ? 1.936 9.253 7.957 1.00 79.75 86 GLU A C 1
ATOM 675 O O . GLU A 1 86 ? 1.508 9.490 9.087 1.00 79.75 86 GLU A O 1
ATOM 680 N N . ALA A 1 87 ? 2.489 10.205 7.197 1.00 83.81 87 ALA A N 1
ATOM 681 C CA . ALA A 1 87 ? 2.605 11.595 7.631 1.00 83.81 87 ALA A CA 1
ATOM 682 C C . ALA A 1 87 ? 1.228 12.230 7.888 1.00 83.81 87 ALA A C 1
ATOM 684 O O . ALA A 1 87 ? 1.027 12.853 8.928 1.00 83.81 87 ALA A O 1
ATOM 685 N N . LEU A 1 88 ? 0.266 12.015 6.984 1.00 86.00 88 LEU A N 1
ATOM 686 C CA . LEU A 1 88 ? -1.105 12.508 7.132 1.00 86.00 88 LEU A CA 1
ATOM 687 C C . LEU A 1 88 ? -1.832 11.841 8.307 1.00 86.00 88 LEU A C 1
ATOM 689 O O . LEU A 1 88 ? -2.524 12.523 9.052 1.00 86.00 88 LEU A O 1
ATOM 693 N N . GLY A 1 89 ? -1.646 10.535 8.521 1.00 8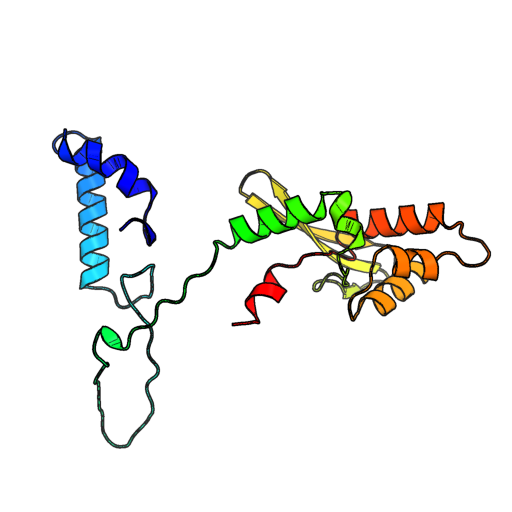0.50 89 GLY A N 1
ATOM 694 C CA . GLY A 1 89 ? -2.248 9.814 9.649 1.00 80.50 89 GLY A CA 1
ATOM 695 C C . GLY A 1 89 ? -1.740 10.270 11.025 1.00 80.50 89 GLY A C 1
ATOM 696 O O . GLY A 1 89 ? -2.447 10.144 12.026 1.00 80.50 89 GLY A O 1
ATOM 697 N N . ARG A 1 90 ? -0.522 10.824 11.092 1.00 79.06 90 ARG A N 1
ATOM 698 C CA . ARG A 1 90 ? 0.051 11.382 12.327 1.00 79.06 90 ARG A CA 1
ATOM 699 C C . ARG A 1 90 ? -0.431 12.797 12.632 1.00 79.06 90 ARG A C 1
ATOM 701 O O . ARG A 1 90 ? -0.342 13.200 13.789 1.00 79.06 90 ARG A O 1
ATOM 708 N N . GLU A 1 91 ? -0.934 13.524 11.639 1.00 85.25 91 GLU A N 1
ATOM 709 C CA . GLU A 1 91 ? -1.373 14.909 11.786 1.00 85.25 91 GLU A CA 1
ATOM 710 C C . GLU A 1 91 ? -2.671 14.981 12.616 1.00 85.25 91 GLU A C 1
ATOM 712 O O . GLU A 1 91 ? -3.728 14.545 12.146 1.00 85.25 91 GLU A O 1
ATOM 717 N N . PRO A 1 92 ? -2.640 15.530 13.848 1.00 81.56 92 PRO A N 1
ATOM 718 C CA . PRO A 1 92 ? -3.796 15.503 14.744 1.00 81.56 92 PRO A CA 1
ATOM 719 C C . PRO A 1 92 ? -5.021 16.211 14.165 1.00 81.56 92 PRO A C 1
ATOM 721 O O . PRO A 1 92 ? -6.144 15.755 14.373 1.00 81.56 92 PRO A O 1
ATOM 724 N N . SER A 1 93 ? -4.807 17.289 13.402 1.00 85.94 93 SER A N 1
ATOM 725 C CA . SER A 1 93 ? -5.882 18.066 12.779 1.00 85.94 93 SER A CA 1
ATOM 726 C C . SER A 1 93 ? -6.659 17.290 11.708 1.00 85.94 93 SER A C 1
ATOM 728 O O . SER A 1 93 ? -7.811 17.625 11.437 1.00 85.94 93 SER A O 1
ATOM 730 N N . LEU A 1 94 ? -6.069 16.233 11.136 1.00 85.00 94 LEU A N 1
ATOM 731 C CA . LEU A 1 94 ? -6.697 15.403 10.106 1.00 85.00 94 LEU A CA 1
ATOM 732 C C . LEU A 1 94 ? -7.355 14.137 10.666 1.00 85.00 94 LEU A C 1
ATOM 734 O O . LEU A 1 94 ? -8.137 13.489 9.975 1.00 85.00 94 LEU A O 1
ATOM 738 N N . ARG A 1 95 ? -7.101 13.779 11.930 1.00 80.81 95 ARG A N 1
ATOM 739 C CA . ARG A 1 95 ? -7.654 12.549 12.525 1.00 80.81 95 ARG A CA 1
ATOM 740 C C . ARG A 1 95 ? -9.178 12.494 12.499 1.00 80.81 95 ARG A C 1
ATOM 742 O O . ARG A 1 95 ? -9.727 11.403 12.378 1.00 80.81 95 ARG A O 1
ATOM 749 N N . SER A 1 96 ? -9.832 13.650 12.606 1.00 81.56 96 SER A N 1
ATOM 750 C CA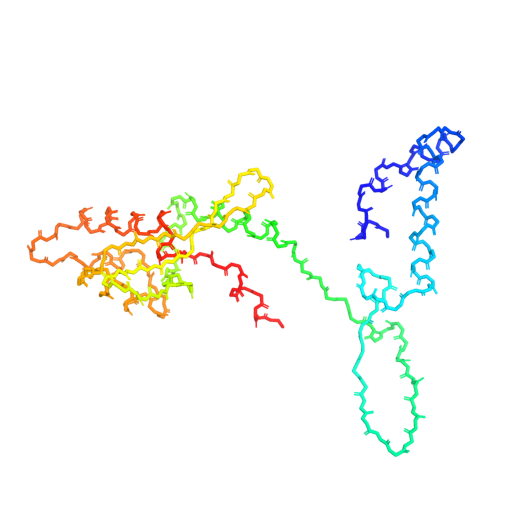 . SER A 1 96 ? -11.292 13.784 12.618 1.00 81.56 96 SER A CA 1
ATOM 751 C C . SER A 1 96 ? -11.941 13.611 11.244 1.00 81.56 96 SER A C 1
ATOM 753 O O . SER A 1 96 ? -13.134 13.331 11.187 1.00 81.56 96 SER A O 1
ATOM 755 N N . ILE A 1 97 ? -11.187 13.765 10.149 1.00 86.94 97 ILE A N 1
ATOM 756 C CA . ILE A 1 97 ? -11.715 13.627 8.781 1.00 86.94 97 ILE A CA 1
ATOM 757 C C . ILE A 1 97 ? -11.477 12.235 8.187 1.00 86.94 97 ILE A C 1
ATOM 759 O O . ILE A 1 97 ? -11.981 11.937 7.106 1.00 86.94 97 ILE A O 1
ATOM 763 N N . PHE A 1 98 ? -10.689 11.390 8.855 1.00 89.69 98 PHE A N 1
ATOM 764 C CA . PHE A 1 98 ? -10.418 10.039 8.384 1.00 89.69 98 PHE A CA 1
ATOM 765 C C . PHE A 1 98 ? -11.506 9.054 8.805 1.00 89.69 98 PHE A C 1
ATOM 767 O O . PHE A 1 98 ? -11.997 9.079 9.933 1.00 89.69 98 PHE A O 1
ATOM 774 N N . ALA A 1 99 ? -11.808 8.134 7.890 1.00 91.06 99 ALA A N 1
ATOM 775 C CA . ALA A 1 99 ? -12.509 6.900 8.195 1.00 91.06 99 ALA A CA 1
ATOM 776 C C . ALA A 1 99 ? -11.478 5.805 8.492 1.00 91.06 99 ALA A C 1
ATOM 778 O O . ALA A 1 99 ? -10.514 5.630 7.746 1.00 91.06 99 ALA A O 1
ATOM 779 N N . TYR A 1 100 ? -11.690 5.077 9.580 1.00 90.81 100 TYR A N 1
ATOM 780 C CA . TYR A 1 100 ? -10.847 3.977 10.021 1.00 90.81 100 TYR A CA 1
ATOM 781 C C . TYR A 1 100 ? -11.527 2.651 9.702 1.00 90.81 100 TYR A C 1
ATOM 783 O O . TYR A 1 100 ? -12.739 2.510 9.879 1.00 90.81 100 TYR A O 1
ATOM 791 N N . TYR A 1 101 ? -10.726 1.690 9.250 1.00 92.81 101 TYR A N 1
ATOM 792 C CA . TYR A 1 101 ? -11.173 0.359 8.849 1.00 92.81 101 TYR A CA 1
ATOM 793 C C . TYR A 1 101 ? -10.355 -0.702 9.580 1.00 92.81 101 TYR A C 1
ATOM 795 O O . TYR A 1 101 ? -9.167 -0.476 9.815 1.00 92.81 101 TYR A O 1
ATOM 803 N N . PRO A 1 102 ? -10.916 -1.891 9.855 1.00 92.88 102 PRO A N 1
ATOM 804 C CA . PRO A 1 102 ? -10.156 -3.030 10.339 1.00 92.88 102 PRO A CA 1
ATOM 805 C C . PRO A 1 102 ? -8.939 -3.292 9.460 1.00 92.88 102 PRO A C 1
ATOM 807 O O . PRO A 1 102 ? -9.017 -3.270 8.228 1.00 92.88 102 PRO A O 1
ATOM 810 N N . ASN A 1 103 ? -7.805 -3.586 10.089 1.00 92.06 103 ASN A N 1
ATOM 811 C CA . ASN A 1 103 ? -6.619 -3.983 9.353 1.00 92.06 103 ASN A CA 1
ATOM 812 C C . ASN A 1 103 ? -6.937 -5.200 8.468 1.00 92.06 103 ASN A C 1
ATOM 814 O O . ASN A 1 103 ? -7.338 -6.250 8.957 1.00 92.06 103 ASN A O 1
ATOM 818 N N . SER A 1 104 ? -6.717 -5.076 7.158 1.00 90.00 104 SER A N 1
ATOM 819 C CA . SER A 1 104 ? -7.029 -6.131 6.176 1.00 90.00 104 SER A CA 1
ATOM 820 C C . SER A 1 104 ? -6.302 -7.465 6.404 1.00 90.00 104 SER A C 1
ATOM 822 O O . SER A 1 104 ? -6.707 -8.490 5.867 1.00 90.00 104 SER A O 1
ATOM 824 N N . SER A 1 105 ? -5.224 -7.462 7.192 1.00 92.31 105 SER A N 1
ATOM 825 C CA . SER A 1 105 ? -4.482 -8.670 7.570 1.00 92.31 105 SER A CA 1
ATOM 826 C C . SER A 1 105 ? -4.993 -9.323 8.856 1.00 92.31 105 SER A C 1
ATOM 828 O O . SER A 1 105 ? -4.387 -10.283 9.329 1.00 92.31 105 SER A O 1
ATOM 830 N N . LEU A 1 106 ? -6.062 -8.789 9.451 1.00 93.75 106 LEU A N 1
ATOM 831 C CA . LEU A 1 106 ? -6.596 -9.241 10.724 1.00 93.75 106 LEU A CA 1
ATOM 832 C C . LEU A 1 106 ? -7.286 -10.602 10.583 1.00 93.75 106 LEU A C 1
ATOM 834 O O . LEU A 1 106 ? -8.146 -10.803 9.730 1.00 93.75 106 LEU A O 1
ATOM 838 N N . TYR A 1 107 ? -6.930 -11.540 11.456 1.00 94.00 107 TYR A N 1
ATOM 839 C CA . TYR A 1 107 ? -7.571 -12.848 11.567 1.00 94.00 107 TYR A CA 1
ATOM 840 C C . TYR A 1 107 ? -7.569 -13.338 13.014 1.00 94.00 107 TYR A C 1
ATOM 842 O O . TYR A 1 107 ? -6.794 -12.877 13.852 1.00 94.00 107 TYR A O 1
ATOM 850 N N . ARG A 1 108 ? -8.428 -14.312 13.321 1.00 93.56 108 ARG A N 1
ATOM 851 C CA . ARG A 1 108 ? -8.475 -14.951 14.642 1.00 93.56 108 ARG A CA 1
ATOM 852 C C . ARG A 1 108 ? -7.782 -16.301 14.610 1.00 93.56 108 ARG A C 1
ATOM 854 O O . ARG A 1 108 ? -8.005 -17.098 13.703 1.00 93.56 108 ARG A O 1
ATOM 861 N N . ALA A 1 109 ? -6.970 -16.576 15.624 1.00 92.50 109 ALA A N 1
ATOM 862 C CA . ALA A 1 109 ? -6.407 -17.903 15.849 1.00 92.50 109 ALA A CA 1
ATOM 863 C C . ALA A 1 109 ? -6.106 -18.110 17.339 1.00 92.50 109 ALA A C 1
ATOM 865 O O . ALA A 1 109 ? -5.700 -17.176 18.023 1.00 92.50 109 ALA A O 1
ATOM 866 N N . ALA A 1 110 ? -6.270 -19.330 17.858 1.00 89.12 110 ALA A N 1
ATOM 867 C CA . ALA A 1 110 ? -5.904 -19.684 19.238 1.00 89.12 110 ALA A CA 1
ATOM 868 C C . ALA A 1 110 ? -6.366 -18.658 20.308 1.00 89.12 110 ALA A C 1
ATOM 870 O O . ALA A 1 110 ? -5.572 -18.247 21.151 1.00 89.12 110 ALA A O 1
ATOM 871 N N . GLY A 1 111 ? -7.619 -18.192 20.215 1.00 87.38 111 GLY A N 1
ATOM 872 C CA . GLY A 1 111 ? -8.213 -17.238 21.165 1.00 87.38 111 GLY A CA 1
ATOM 873 C C . GLY A 1 111 ? -7.645 -15.814 21.124 1.00 87.38 111 GLY A C 1
ATOM 874 O O . GLY A 1 111 ? -7.804 -15.077 22.088 1.00 87.38 111 GLY A O 1
ATOM 875 N N . ARG A 1 112 ? -6.944 -15.430 20.049 1.00 92.69 112 ARG A N 1
ATOM 876 C CA . ARG A 1 112 ? -6.378 -14.084 19.873 1.00 92.69 112 ARG A CA 1
ATOM 877 C C . ARG A 1 112 ? -6.653 -13.527 18.488 1.00 92.69 112 ARG A C 1
ATOM 879 O O . ARG A 1 112 ? -6.679 -14.275 17.502 1.00 92.69 112 ARG A O 1
ATOM 886 N N . VAL A 1 113 ? -6.744 -12.205 18.418 1.00 93.62 113 VAL A N 1
ATOM 887 C CA . VAL A 1 113 ? -6.744 -11.448 17.168 1.00 93.62 113 VAL A CA 1
ATOM 888 C C . VAL A 1 113 ? -5.296 -11.242 16.737 1.00 93.62 113 VAL A C 1
ATOM 890 O O . VAL A 1 113 ? -4.473 -10.789 17.524 1.00 93.62 113 VAL A O 1
ATOM 893 N N . ARG A 1 114 ? -4.953 -11.600 15.502 1.00 94.62 114 ARG A N 1
ATOM 894 C CA . ARG A 1 114 ? -3.621 -11.412 14.919 1.00 94.62 114 ARG A CA 1
ATOM 895 C C . ARG A 1 114 ? -3.705 -10.539 13.689 1.00 94.62 114 ARG A C 1
ATOM 897 O O . ARG A 1 114 ? -4.651 -10.664 12.925 1.00 94.62 114 ARG A O 1
ATOM 904 N N . TYR A 1 115 ? -2.700 -9.703 13.486 1.00 94.50 115 TYR A N 1
ATOM 905 C CA . TYR A 1 115 ? -2.600 -8.831 12.323 1.00 94.50 115 TYR A CA 1
ATOM 906 C C . TYR A 1 115 ? -1.137 -8.475 12.056 1.00 94.50 115 TYR A C 1
ATOM 908 O O . TYR A 1 115 ? -0.261 -8.670 12.901 1.00 94.50 115 TYR A O 1
ATOM 916 N N . VAL A 1 116 ? -0.863 -7.983 10.854 1.00 92.75 116 VAL A N 1
ATOM 917 C CA . VAL A 1 116 ? 0.454 -7.507 10.449 1.00 92.75 116 VAL A CA 1
ATOM 918 C C . VAL A 1 116 ? 0.525 -6.001 10.666 1.00 92.75 116 VAL A C 1
ATOM 920 O O . VAL A 1 116 ? -0.221 -5.230 10.061 1.00 92.75 116 VAL A O 1
ATOM 923 N N . GLU A 1 117 ? 1.461 -5.592 11.513 1.00 89.94 117 GLU A N 1
ATOM 924 C CA . GLU A 1 117 ? 1.858 -4.203 11.697 1.00 89.94 117 GLU A CA 1
ATOM 925 C C . GLU A 1 117 ? 3.026 -3.890 10.754 1.00 89.94 117 GLU A C 1
ATOM 927 O O . GLU A 1 117 ? 3.984 -4.666 10.649 1.00 89.94 117 GLU A O 1
AT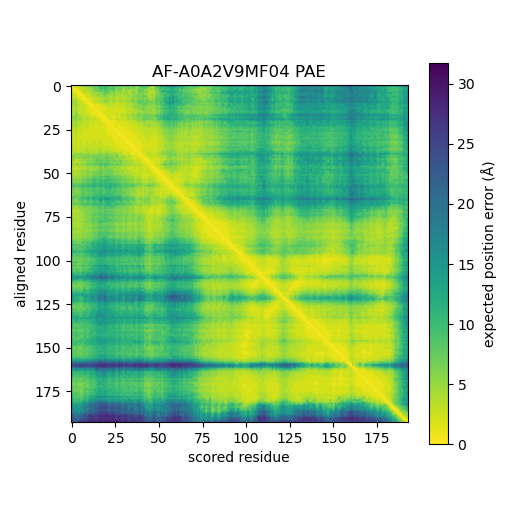OM 932 N N . SER A 1 118 ? 2.964 -2.749 10.068 1.00 85.19 118 SER A N 1
ATOM 933 C CA . SER A 1 118 ? 4.067 -2.272 9.235 1.00 85.19 118 SER A CA 1
ATOM 934 C C . SER A 1 118 ? 4.816 -1.143 9.934 1.00 85.19 118 SER A C 1
ATOM 936 O O . SER A 1 118 ? 4.207 -0.194 10.416 1.00 85.19 118 SER A O 1
ATOM 938 N N . ARG A 1 119 ? 6.146 -1.215 9.988 1.00 83.19 119 ARG A N 1
ATOM 939 C CA . ARG A 1 119 ? 6.981 -0.172 10.599 1.00 83.19 119 ARG A CA 1
ATOM 940 C C . ARG A 1 119 ? 7.954 0.381 9.579 1.00 83.19 119 ARG A C 1
ATOM 942 O O . ARG A 1 119 ? 8.646 -0.382 8.903 1.00 83.19 119 ARG A O 1
ATOM 949 N N . LEU A 1 120 ? 8.016 1.705 9.473 1.00 74.94 120 LEU A N 1
ATOM 950 C CA . LEU A 1 120 ? 8.981 2.385 8.621 1.00 74.94 120 LEU A CA 1
ATOM 951 C C . LEU A 1 120 ? 10.245 2.715 9.426 1.00 74.94 120 LEU A C 1
ATOM 953 O O . LEU A 1 120 ? 10.200 3.429 10.426 1.00 74.94 120 LEU A O 1
ATOM 957 N N . LYS A 1 121 ? 11.396 2.207 8.978 1.00 77.12 121 LYS A N 1
ATOM 958 C CA . LYS A 1 121 ? 12.719 2.554 9.508 1.00 77.12 121 LYS A CA 1
ATOM 959 C C . LYS A 1 121 ? 13.572 3.133 8.380 1.00 77.12 121 LYS A C 1
ATOM 961 O O . LYS A 1 121 ? 14.220 2.409 7.622 1.00 77.12 121 LYS A O 1
ATOM 966 N N . GLY A 1 122 ? 13.566 4.460 8.258 1.00 73.88 122 GLY A N 1
ATOM 967 C CA . GLY A 1 122 ? 14.198 5.154 7.135 1.00 73.88 122 GLY A CA 1
ATOM 968 C C . GLY A 1 122 ? 13.457 4.858 5.829 1.00 73.88 122 GLY A C 1
ATOM 969 O O . GLY A 1 122 ? 12.274 5.149 5.728 1.00 73.88 122 GLY A O 1
ATOM 970 N N . LYS A 1 123 ? 14.143 4.263 4.843 1.00 70.44 123 LYS A N 1
ATOM 971 C CA . LYS A 1 123 ? 13.541 3.832 3.563 1.00 70.44 123 LYS A CA 1
ATOM 972 C C . LYS A 1 123 ? 13.032 2.385 3.571 1.00 70.44 123 LYS A C 1
ATOM 974 O O . LYS A 1 123 ? 12.547 1.908 2.555 1.00 70.44 123 LYS A O 1
ATOM 979 N N . TYR A 1 124 ? 13.186 1.661 4.680 1.00 74.75 124 TYR A N 1
ATOM 980 C CA . TYR A 1 124 ? 12.853 0.240 4.749 1.00 74.75 124 TYR A CA 1
ATOM 981 C C . TYR A 1 124 ? 11.594 0.020 5.574 1.00 74.75 124 TYR A C 1
ATOM 983 O O . TYR A 1 124 ? 11.486 0.523 6.693 1.00 74.75 124 TYR A O 1
ATOM 991 N N . ARG A 1 125 ? 10.672 -0.780 5.039 1.00 80.81 125 ARG A N 1
ATOM 992 C CA . ARG A 1 125 ? 9.488 -1.238 5.761 1.00 80.81 125 ARG A CA 1
ATOM 993 C C . ARG A 1 125 ? 9.703 -2.653 6.286 1.00 80.81 125 ARG A C 1
ATOM 995 O O . ARG A 1 125 ? 10.044 -3.554 5.522 1.00 80.81 125 ARG A O 1
ATOM 1002 N N . THR A 1 126 ? 9.483 -2.846 7.581 1.00 87.19 126 THR A N 1
ATOM 1003 C CA . THR A 1 126 ? 9.432 -4.170 8.209 1.00 87.19 126 THR A CA 1
ATOM 1004 C C . THR A 1 126 ? 7.997 -4.523 8.567 1.00 87.19 126 THR A C 1
ATOM 1006 O O . THR A 1 126 ? 7.179 -3.644 8.837 1.00 87.19 126 THR A O 1
ATOM 1009 N N . TYR A 1 127 ? 7.691 -5.818 8.551 1.00 90.06 127 TYR A N 1
ATOM 1010 C CA . TYR A 1 127 ? 6.369 -6.347 8.865 1.00 90.06 127 TYR A CA 1
ATOM 1011 C C . TYR A 1 127 ? 6.472 -7.258 10.079 1.00 90.06 127 TYR A C 1
ATOM 1013 O O . TYR A 1 127 ? 7.318 -8.153 10.117 1.00 90.06 127 TYR A O 1
ATOM 1021 N N . HIS A 1 128 ? 5.616 -7.022 11.066 1.00 91.56 128 HIS A N 1
ATOM 1022 C CA . HIS A 1 128 ? 5.604 -7.762 12.318 1.00 91.56 128 HIS A CA 1
ATOM 1023 C C . HIS A 1 128 ? 4.217 -8.349 12.546 1.00 91.56 128 HIS A C 1
ATOM 1025 O O . HIS A 1 128 ? 3.219 -7.640 12.461 1.00 91.56 128 HIS A O 1
ATOM 1031 N N . LEU A 1 129 ? 4.156 -9.651 12.828 1.00 94.56 129 LEU A N 1
ATOM 1032 C CA . LEU A 1 129 ? 2.917 -10.283 13.261 1.00 94.56 129 LEU A CA 1
ATOM 1033 C C . LEU A 1 129 ? 2.682 -9.933 14.732 1.00 94.56 129 LEU A C 1
ATOM 1035 O O . LEU A 1 129 ? 3.476 -10.313 15.593 1.00 94.56 129 LEU A O 1
ATOM 1039 N N . VAL A 1 130 ? 1.594 -9.224 14.998 1.00 94.69 130 VAL A N 1
ATOM 1040 C CA . VAL A 1 130 ? 1.170 -8.792 16.331 1.00 94.69 130 VAL A CA 1
ATOM 1041 C C . VAL A 1 130 ? -0.073 -9.579 16.734 1.00 94.69 130 VAL A C 1
ATOM 1043 O O . VAL A 1 130 ? -0.829 -10.050 15.881 1.00 94.69 130 VAL A O 1
ATOM 1046 N N . ALA A 1 131 ? -0.260 -9.769 18.038 1.00 93.44 131 ALA A N 1
ATOM 1047 C CA . ALA A 1 131 ? -1.456 -10.371 18.603 1.00 93.44 131 ALA A CA 1
ATOM 1048 C C . ALA A 1 131 ? -2.058 -9.442 19.661 1.00 93.44 131 ALA A C 1
ATOM 1050 O O . ALA A 1 131 ? -1.326 -8.923 20.500 1.00 93.44 131 ALA A O 1
ATOM 1051 N N . ALA A 1 132 ? -3.375 -9.295 19.629 1.00 91.06 132 ALA A N 1
ATOM 1052 C CA . ALA A 1 132 ? -4.182 -8.614 20.628 1.00 91.06 132 ALA A CA 1
ATOM 1053 C C . ALA A 1 132 ? -5.180 -9.603 21.245 1.00 91.06 132 ALA A C 1
ATOM 1055 O O . ALA A 1 132 ? -5.514 -10.636 20.644 1.00 91.06 132 ALA A O 1
ATOM 1056 N N . ASP A 1 133 ? -5.642 -9.288 22.449 1.00 91.88 133 ASP A N 1
ATOM 1057 C CA . ASP A 1 133 ? -6.672 -10.075 23.115 1.00 91.88 133 ASP A CA 1
ATOM 1058 C C . ASP A 1 133 ? -8.019 -9.906 22.403 1.00 91.88 133 ASP A C 1
ATOM 1060 O O . ASP A 1 133 ? -8.378 -8.818 21.952 1.00 91.88 133 ASP A O 1
ATOM 1064 N N . ASP A 1 134 ? -8.754 -11.008 22.272 1.00 90.12 134 ASP A N 1
ATOM 1065 C CA . ASP A 1 134 ? -10.059 -11.053 21.609 1.00 90.12 134 ASP A CA 1
ATOM 1066 C C . ASP A 1 134 ? -11.159 -10.639 22.599 1.00 90.12 134 ASP A C 1
ATOM 1068 O O . ASP A 1 134 ? -11.856 -11.480 23.162 1.00 90.12 134 ASP A O 1
ATOM 1072 N N . THR A 1 135 ? -11.236 -9.339 22.891 1.00 91.38 135 THR A N 1
ATOM 1073 C CA . THR A 1 135 ? -12.213 -8.767 23.830 1.00 91.38 135 THR A CA 1
ATOM 1074 C C . THR A 1 135 ? -13.487 -8.326 23.116 1.00 91.38 135 THR A C 1
ATOM 1076 O O . THR A 1 135 ? -13.438 -7.872 21.972 1.00 91.38 135 THR A O 1
ATOM 1079 N N . ASP A 1 136 ? -14.630 -8.367 23.804 1.00 89.25 136 ASP A N 1
ATOM 1080 C CA . ASP A 1 136 ? -15.915 -7.944 23.227 1.00 89.25 136 ASP A CA 1
ATOM 1081 C C . ASP A 1 136 ? -15.880 -6.490 22.722 1.00 89.25 136 ASP A C 1
ATOM 1083 O O . ASP A 1 136 ? -16.410 -6.192 21.648 1.00 89.25 136 ASP A O 1
ATOM 1087 N N . TYR A 1 137 ? -15.173 -5.602 23.432 1.00 89.75 137 TYR A N 1
ATOM 1088 C CA . TYR A 1 137 ? -14.951 -4.214 23.013 1.00 89.75 137 TYR A CA 1
ATOM 1089 C C . TYR A 1 137 ? -14.202 -4.121 21.681 1.00 89.75 137 TYR A C 1
ATOM 1091 O O . TYR A 1 137 ? -14.620 -3.381 20.784 1.00 89.75 137 TYR A O 1
ATOM 1099 N N . LEU A 1 138 ? -13.128 -4.901 21.512 1.00 91.62 138 LEU A N 1
ATOM 1100 C CA . LEU A 1 138 ? -12.366 -4.931 20.267 1.00 91.62 138 LEU A CA 1
ATOM 1101 C C . LEU A 1 138 ? -13.231 -5.459 19.119 1.00 91.62 138 LEU A C 1
ATOM 1103 O O . LEU A 1 138 ? -13.295 -4.845 18.055 1.00 91.62 138 LEU A O 1
ATOM 1107 N N . VAL A 1 139 ? -13.935 -6.571 19.338 1.00 91.00 139 VAL A N 1
ATOM 1108 C CA . VAL A 1 139 ? -14.810 -7.182 18.328 1.00 91.00 139 VAL A CA 1
ATOM 1109 C C . VAL A 1 139 ? -15.892 -6.208 17.871 1.00 91.00 139 VAL A C 1
ATOM 1111 O O . VAL A 1 139 ? -16.098 -6.033 16.668 1.00 91.00 139 VAL A O 1
ATOM 1114 N N . ALA A 1 140 ? -16.555 -5.544 18.816 1.00 91.56 140 ALA A N 1
ATOM 1115 C CA . ALA A 1 140 ? -17.620 -4.596 18.528 1.00 91.56 140 ALA A CA 1
ATOM 1116 C C . ALA A 1 140 ? -17.103 -3.329 17.822 1.00 91.56 140 ALA A C 1
ATOM 1118 O O . ALA A 1 140 ? -17.806 -2.765 16.980 1.00 91.56 140 ALA A O 1
ATOM 1119 N N . THR A 1 141 ? -15.878 -2.894 18.130 1.00 93.50 141 THR A N 1
ATOM 1120 C CA . THR A 1 141 ? -15.212 -1.775 17.442 1.00 93.50 141 THR A CA 1
ATOM 1121 C C . THR A 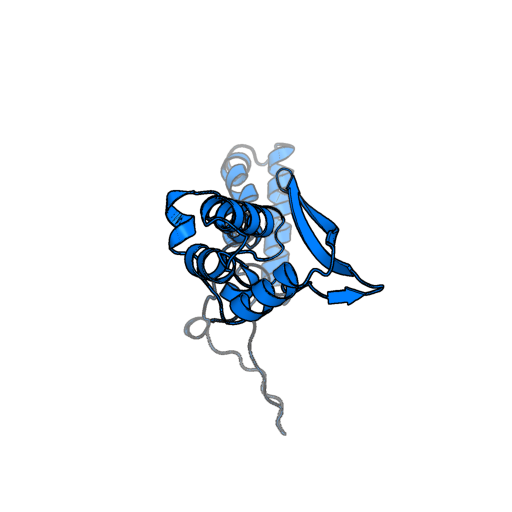1 141 ? -14.894 -2.141 15.994 1.00 93.50 141 THR A C 1
ATOM 1123 O O . THR A 1 141 ? -15.253 -1.412 15.071 1.00 93.50 141 THR A O 1
ATOM 1126 N N . LEU A 1 142 ? -14.284 -3.309 15.774 1.00 92.31 142 LEU A N 1
ATOM 1127 C CA . LEU A 1 142 ? -13.932 -3.794 14.438 1.00 92.31 142 LEU A CA 1
ATOM 1128 C C . LEU A 1 142 ? -15.161 -4.036 13.558 1.00 92.31 142 LEU A C 1
ATOM 1130 O O . LEU A 1 142 ? -15.097 -3.804 12.355 1.00 92.31 142 LEU A O 1
ATOM 1134 N N . ALA A 1 143 ? -16.271 -4.496 14.138 1.00 92.69 143 ALA A N 1
ATOM 1135 C CA . ALA A 1 143 ? -17.527 -4.672 13.414 1.00 92.69 143 ALA A CA 1
ATOM 1136 C C . ALA A 1 143 ? -18.090 -3.332 12.912 1.00 92.69 143 ALA A C 1
ATOM 1138 O O . ALA A 1 143 ? -18.519 -3.245 11.766 1.00 92.69 143 ALA A O 1
ATOM 1139 N N . ARG A 1 144 ? -18.036 -2.275 13.734 1.00 93.38 144 ARG A N 1
ATOM 1140 C CA . ARG A 1 144 ? -18.492 -0.928 13.346 1.00 93.38 144 ARG A CA 1
ATOM 1141 C C . ARG A 1 144 ? -17.603 -0.277 12.293 1.00 93.38 144 ARG A C 1
ATOM 1143 O O . ARG A 1 144 ? -18.101 0.438 11.437 1.00 93.38 144 ARG A O 1
ATOM 1150 N N . ALA A 1 145 ? -16.304 -0.550 12.332 1.00 93.62 145 ALA A N 1
ATOM 1151 C CA . ALA A 1 145 ? -15.350 -0.000 11.379 1.00 93.62 145 ALA A CA 1
ATOM 1152 C C . ALA A 1 145 ? -15.368 -0.697 9.996 1.00 93.62 145 ALA A C 1
ATOM 1154 O O . ALA A 1 145 ? -14.661 -0.244 9.101 1.00 93.62 145 ALA A O 1
ATOM 1155 N N . GLN A 1 146 ? -16.130 -1.784 9.785 1.00 91.38 146 GLN A N 1
ATOM 1156 C CA . GLN A 1 146 ? -16.098 -2.568 8.530 1.00 91.38 146 GLN A CA 1
ATOM 1157 C C . GLN A 1 146 ? -16.354 -1.728 7.272 1.00 91.38 146 GLN A C 1
ATOM 1159 O O . GLN A 1 146 ? -15.677 -1.914 6.264 1.00 91.38 146 GLN A O 1
ATOM 1164 N N . GLU A 1 147 ? -17.299 -0.793 7.346 1.00 89.94 147 GLU A N 1
ATOM 1165 C CA . GLU A 1 147 ? -17.651 0.115 6.244 1.00 89.94 147 GLU A CA 1
ATOM 1166 C C . GLU A 1 147 ? -16.935 1.473 6.340 1.00 89.94 147 GLU A C 1
ATOM 1168 O O . GLU A 1 147 ? -17.153 2.355 5.513 1.00 89.94 147 GLU A O 1
ATOM 1173 N N . GLY A 1 148 ? -16.034 1.622 7.315 1.00 91.12 148 GLY A N 1
ATOM 1174 C CA . GLY A 1 148 ? -15.370 2.872 7.651 1.00 91.12 148 GLY A CA 1
ATOM 1175 C C . GLY A 1 148 ? -16.144 3.650 8.710 1.00 91.12 148 GLY A C 1
ATOM 1176 O O . GLY A 1 148 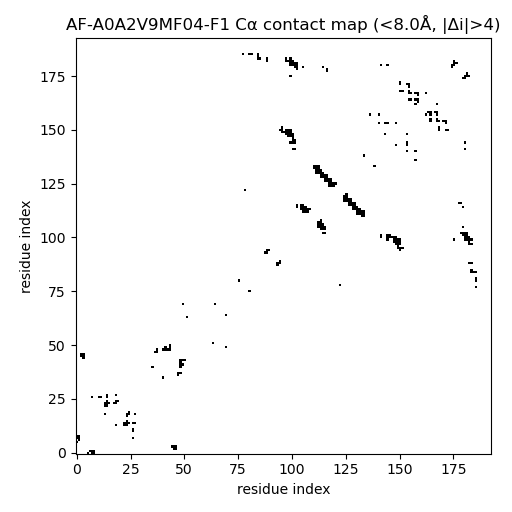? -17.338 3.892 8.572 1.00 91.12 148 GLY A O 1
ATOM 1177 N N . ALA A 1 149 ? -15.451 4.063 9.769 1.00 92.94 149 ALA A N 1
ATOM 1178 C CA . ALA A 1 149 ? -16.025 4.892 10.829 1.00 92.94 149 ALA A CA 1
ATOM 1179 C C . ALA A 1 149 ? -15.013 5.931 11.313 1.00 92.94 149 ALA A C 1
ATOM 1181 O O . ALA A 1 149 ? -13.808 5.671 11.331 1.00 92.94 149 ALA A O 1
ATOM 1182 N N . SER A 1 150 ? -15.483 7.105 11.722 1.00 92.62 150 SER A N 1
ATOM 1183 C CA . SER A 1 150 ? -14.631 8.114 12.355 1.00 92.62 150 SER A CA 1
ATOM 1184 C C . SER A 1 150 ? -14.209 7.680 13.763 1.00 92.62 150 SER A C 1
ATOM 1186 O O . SER A 1 150 ? -14.899 6.913 14.439 1.00 92.62 150 SER A O 1
ATOM 1188 N N . SER A 1 151 ? -13.089 8.213 14.260 1.00 91.31 151 SER A N 1
ATOM 1189 C CA . SER A 1 151 ? -12.642 7.924 15.631 1.00 91.31 151 SER A CA 1
ATOM 1190 C C . SER A 1 151 ? -13.666 8.364 16.684 1.00 91.31 151 SER A C 1
ATOM 1192 O O . SER A 1 151 ? -13.794 7.714 17.717 1.00 91.31 151 SER A O 1
ATOM 1194 N N . ALA A 1 152 ? -14.420 9.435 16.411 1.00 91.50 152 ALA A N 1
ATOM 1195 C CA . ALA A 1 152 ? -15.469 9.936 17.294 1.00 91.50 152 ALA A CA 1
ATOM 1196 C C . ALA A 1 152 ? -16.676 8.986 17.362 1.00 91.50 152 ALA A C 1
ATOM 1198 O O . ALA A 1 152 ? -17.167 8.715 18.453 1.00 91.50 152 ALA A O 1
ATOM 1199 N N . GLU A 1 153 ? -17.125 8.438 16.227 1.00 93.06 153 GLU A N 1
ATOM 1200 C CA . GLU A 1 153 ? -18.215 7.451 16.193 1.00 93.06 153 GLU A CA 1
ATOM 1201 C C . GLU A 1 153 ? -17.830 6.162 16.921 1.00 93.06 153 GLU A C 1
ATOM 1203 O O . GLU A 1 153 ? -18.630 5.611 17.679 1.00 93.06 153 GLU A O 1
ATOM 1208 N N . LEU A 1 154 ? -16.589 5.700 16.731 1.00 93.12 154 LEU A N 1
ATOM 1209 C CA . LEU A 1 154 ? -16.074 4.519 17.420 1.00 93.12 154 LEU A CA 1
ATOM 1210 C C . LEU A 1 154 ? -15.976 4.745 18.935 1.00 93.12 154 LEU A C 1
ATOM 1212 O O . LEU A 1 154 ? -16.392 3.878 19.701 1.00 93.12 154 LEU A O 1
ATOM 1216 N N . ALA A 1 155 ? -15.482 5.909 19.371 1.00 93.19 155 ALA A N 1
ATOM 1217 C CA . ALA A 1 155 ? -15.381 6.246 20.789 1.00 93.19 155 ALA A CA 1
ATOM 1218 C C . ALA A 1 155 ? -16.765 6.404 21.441 1.00 93.19 155 ALA A C 1
ATOM 1220 O O . ALA A 1 155 ? -17.025 5.806 22.482 1.00 93.19 155 ALA A O 1
ATOM 1221 N N . ALA A 1 156 ? -17.688 7.126 20.798 1.00 92.12 156 ALA A N 1
ATOM 1222 C CA . ALA A 1 156 ? -19.050 7.307 21.299 1.00 92.12 156 ALA A CA 1
ATOM 1223 C C . ALA A 1 156 ? -19.804 5.973 21.442 1.00 92.12 156 ALA A C 1
ATOM 1225 O O . ALA A 1 156 ? -20.598 5.801 22.360 1.00 92.12 156 ALA A O 1
ATOM 1226 N N . ALA A 1 157 ? -19.540 5.007 20.558 1.00 90.56 157 ALA A N 1
ATOM 1227 C CA . ALA A 1 157 ? -20.139 3.680 20.638 1.00 90.56 157 ALA A CA 1
ATOM 1228 C C . ALA A 1 157 ? -19.577 2.799 21.770 1.00 90.56 157 ALA A C 1
ATOM 1230 O O . ALA A 1 157 ? -20.209 1.799 22.118 1.00 90.56 157 ALA A O 1
ATOM 1231 N N . LEU A 1 158 ? -18.396 3.131 22.300 1.00 89.06 158 LEU A N 1
ATOM 1232 C CA . LEU A 1 158 ? -17.769 2.455 23.440 1.00 89.06 158 LEU A CA 1
ATOM 1233 C C . LEU A 1 158 ? -18.076 3.133 24.775 1.00 89.06 158 LEU A C 1
ATOM 1235 O O . LEU A 1 158 ? -18.032 2.461 25.801 1.00 89.06 158 LEU A O 1
ATOM 1239 N N . ALA A 1 159 ? -18.385 4.431 24.768 1.00 86.56 159 ALA A N 1
ATOM 1240 C CA . ALA A 1 159 ? -18.763 5.196 25.950 1.00 86.56 159 ALA A CA 1
ATOM 1241 C C . ALA A 1 159 ? -20.167 4.790 26.444 1.00 86.56 159 ALA A C 1
ATOM 1243 O O . ALA A 1 159 ? -21.159 5.483 26.214 1.00 86.56 159 ALA A O 1
ATOM 1244 N N . VAL A 1 160 ? -20.252 3.624 27.088 1.00 82.31 160 VAL A N 1
ATOM 1245 C CA . VAL A 1 160 ? -21.484 3.039 27.633 1.00 82.31 160 VAL A CA 1
ATOM 1246 C C . VAL A 1 160 ? -21.262 2.679 29.100 1.00 82.31 160 VAL A C 1
ATOM 1248 O O . VAL A 1 160 ? -20.233 2.087 29.416 1.00 82.31 160 VAL A O 1
ATOM 1251 N N . ASP A 1 161 ? -22.242 3.024 29.946 1.00 68.12 161 ASP A N 1
ATOM 1252 C CA . ASP A 1 161 ? -22.412 2.738 31.385 1.00 68.12 161 ASP A CA 1
ATOM 1253 C C . ASP A 1 161 ? -21.170 2.916 32.290 1.00 68.12 161 ASP A C 1
ATOM 1255 O O . ASP A 1 161 ? -21.163 3.812 33.133 1.00 68.12 161 ASP A O 1
ATOM 1259 N N . ASP A 1 162 ? -20.124 2.107 32.100 1.00 80.69 162 ASP A N 1
ATOM 1260 C CA . ASP A 1 162 ? -18.904 2.037 32.919 1.00 80.69 162 ASP A CA 1
ATOM 1261 C C . ASP A 1 162 ? -17.649 2.635 32.249 1.00 80.69 162 ASP A C 1
ATOM 1263 O O . ASP A 1 162 ? -16.609 2.750 32.896 1.00 80.69 162 ASP A O 1
ATOM 1267 N N . ILE A 1 163 ? -17.713 3.009 30.965 1.00 87.62 163 ILE A N 1
ATOM 1268 C CA . ILE A 1 163 ? -16.574 3.579 30.226 1.00 87.62 163 ILE A CA 1
ATOM 1269 C C . ILE A 1 163 ? -16.820 5.063 29.980 1.00 87.62 163 ILE A C 1
ATOM 1271 O O . ILE A 1 163 ? -17.773 5.454 29.302 1.00 87.62 163 ILE A O 1
ATOM 1275 N N . SER A 1 164 ? -15.930 5.909 30.500 1.00 93.12 164 SER A N 1
ATOM 1276 C CA . SER A 1 164 ? -15.978 7.342 30.219 1.00 93.12 164 SER A CA 1
ATOM 1277 C C . SER A 1 164 ? -15.622 7.637 28.759 1.00 93.12 164 SER A C 1
ATOM 1279 O O . SER A 1 164 ? -14.821 6.941 28.133 1.00 93.12 164 SER A O 1
ATOM 1281 N N . GLN A 1 165 ? -16.152 8.738 28.223 1.00 92.38 165 GLN A N 1
ATOM 1282 C CA . GLN A 1 165 ? -15.811 9.209 26.876 1.00 92.38 165 GLN A CA 1
ATOM 1283 C C . GLN A 1 165 ? -14.290 9.346 26.674 1.00 92.38 165 GLN A C 1
ATOM 1285 O O . GLN A 1 165 ? -13.760 8.970 25.633 1.00 92.38 165 GLN A O 1
ATOM 1290 N N . THR A 1 166 ? -13.574 9.825 27.693 1.00 92.75 166 THR A N 1
ATOM 1291 C CA . THR A 1 166 ? -12.115 9.988 27.662 1.00 92.75 166 T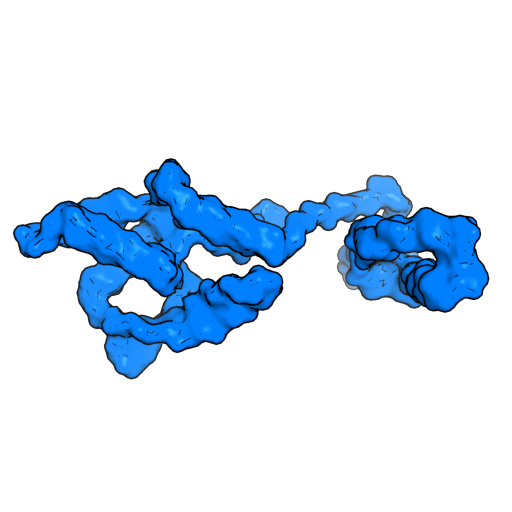HR A CA 1
ATOM 1292 C C . THR A 1 166 ? -11.363 8.660 27.590 1.00 92.75 166 THR A C 1
ATOM 1294 O O . THR A 1 166 ? -10.352 8.561 26.893 1.00 92.75 166 THR A O 1
ATOM 1297 N N . GLU A 1 167 ? -11.8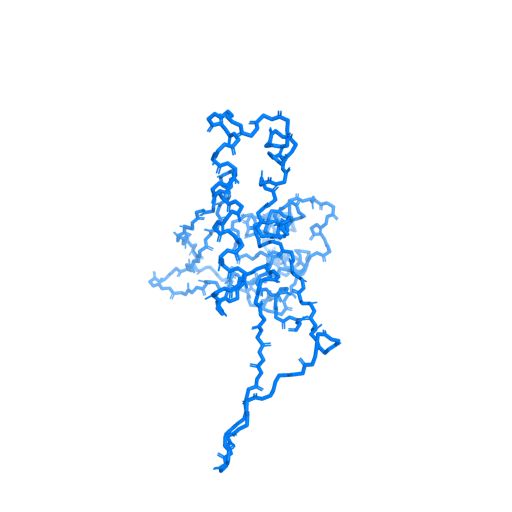46 7.624 28.278 1.00 92.69 167 GLU A N 1
ATOM 1298 C CA . GLU A 1 167 ? -11.264 6.279 28.200 1.00 92.69 167 GLU A CA 1
ATOM 1299 C C . GLU A 1 167 ? -11.519 5.653 26.829 1.00 92.69 167 GLU A C 1
ATOM 1301 O O . GLU A 1 167 ? -10.597 5.097 26.232 1.00 92.69 167 GLU A O 1
ATOM 1306 N N . ALA A 1 168 ? -12.729 5.813 26.284 1.00 92.88 168 ALA A N 1
ATOM 1307 C CA . ALA A 1 168 ? -13.063 5.342 24.945 1.00 92.88 168 ALA A CA 1
ATOM 1308 C C . ALA A 1 168 ? -12.196 6.013 23.865 1.00 92.88 168 ALA A C 1
ATOM 1310 O O . ALA A 1 168 ? -11.640 5.333 23.005 1.00 92.88 168 ALA A O 1
ATOM 1311 N N . GLU A 1 169 ? -12.024 7.335 23.927 1.00 92.44 169 GLU A N 1
ATOM 1312 C CA . GLU A 1 169 ? -11.156 8.079 23.005 1.00 92.44 169 GLU A CA 1
ATOM 1313 C C . GLU A 1 169 ? -9.696 7.625 23.091 1.00 92.44 169 GLU A C 1
ATOM 1315 O O . GLU A 1 169 ? -9.042 7.452 22.059 1.00 92.44 169 GLU A O 1
ATOM 1320 N N . THR A 1 170 ? -9.202 7.379 24.308 1.00 93.00 170 THR A N 1
ATOM 1321 C CA . THR A 1 170 ? -7.842 6.872 24.539 1.00 93.00 170 THR A CA 1
ATOM 1322 C C . THR A 1 170 ? -7.676 5.478 23.938 1.00 93.00 170 THR A C 1
ATOM 1324 O O . THR A 1 170 ? -6.734 5.242 23.185 1.00 93.00 170 THR A O 1
ATOM 1327 N N . TYR A 1 171 ? -8.629 4.577 24.179 1.00 92.50 171 TYR A N 1
ATOM 1328 C CA . TYR A 1 171 ? -8.604 3.223 23.631 1.00 92.50 171 TYR A CA 1
ATOM 1329 C C . TYR A 1 171 ? -8.642 3.212 22.095 1.00 92.50 171 TYR A C 1
ATOM 1331 O O . TYR A 1 171 ? -7.859 2.514 21.451 1.00 92.50 171 TYR A O 1
ATOM 1339 N N . ILE A 1 172 ? -9.507 4.025 21.478 1.00 92.50 172 ILE A N 1
ATOM 1340 C CA . ILE A 1 172 ? -9.550 4.151 20.015 1.00 92.50 172 ILE A CA 1
ATOM 1341 C C . ILE A 1 172 ? -8.232 4.712 19.471 1.00 92.50 172 ILE A C 1
ATOM 1343 O O . ILE A 1 172 ? -7.735 4.213 18.459 1.00 92.50 172 ILE A O 1
ATOM 1347 N N . ALA A 1 173 ? -7.627 5.697 20.143 1.00 90.19 173 ALA A N 1
ATOM 1348 C CA . ALA A 1 173 ? -6.317 6.213 19.757 1.00 90.19 173 ALA A CA 1
ATOM 1349 C C . ALA A 1 173 ? -5.232 5.121 19.804 1.00 90.19 173 ALA A C 1
ATOM 1351 O O . ALA A 1 173 ? -4.450 5.016 18.859 1.00 90.19 173 ALA A O 1
ATOM 1352 N N . GLU A 1 174 ? -5.233 4.262 20.828 1.00 91.31 174 GLU A N 1
ATOM 1353 C CA . GLU A 1 174 ? -4.318 3.118 20.925 1.00 91.31 174 GLU A CA 1
ATOM 1354 C C . GLU A 1 174 ? -4.541 2.094 19.803 1.00 91.31 174 GLU A C 1
ATOM 1356 O O . GLU A 1 174 ? -3.574 1.587 19.230 1.00 91.31 174 GLU A O 1
ATOM 1361 N N . LEU A 1 175 ? -5.791 1.789 19.437 1.00 91.31 175 LEU A N 1
ATOM 1362 C CA . LEU A 1 175 ? -6.084 0.878 18.320 1.00 91.31 175 LEU A CA 1
ATOM 1363 C C . LEU A 1 175 ? -5.598 1.431 16.974 1.00 91.31 175 LEU A C 1
ATOM 1365 O O . LEU A 1 175 ? -5.126 0.669 16.122 1.00 91.31 175 LEU A O 1
ATOM 1369 N N . ILE A 1 176 ? -5.712 2.744 16.776 1.00 89.69 176 ILE A N 1
ATOM 1370 C CA . ILE A 1 176 ? -5.227 3.436 15.578 1.00 89.69 176 ILE A CA 1
ATOM 1371 C C . ILE A 1 176 ? -3.695 3.428 15.548 1.00 89.69 176 ILE A C 1
ATOM 1373 O O . ILE A 1 176 ? -3.106 3.055 14.532 1.00 89.69 176 ILE A O 1
ATOM 1377 N N . GLU A 1 177 ? -3.047 3.795 16.657 1.00 87.75 177 GLU A N 1
ATOM 1378 C CA . GLU A 1 177 ? -1.584 3.826 16.779 1.00 87.75 177 GLU A CA 1
ATOM 1379 C C . GLU A 1 177 ? -0.970 2.439 16.549 1.00 87.75 177 GLU A C 1
ATOM 1381 O O . GLU A 1 177 ? 0.011 2.302 15.817 1.00 87.75 177 GLU A O 1
ATOM 1386 N N . ASN A 1 178 ? -1.613 1.393 17.072 1.00 88.56 178 ASN A N 1
ATOM 1387 C CA . ASN A 1 178 ? -1.189 0.006 16.897 1.00 88.56 178 ASN A CA 1
ATOM 1388 C C . ASN A 1 178 ? -1.623 -0.620 15.558 1.00 88.56 178 ASN A C 1
ATOM 1390 O O . ASN A 1 178 ? -1.457 -1.826 15.379 1.00 88.56 178 ASN A O 1
ATOM 1394 N N . GLN A 1 179 ? -2.163 0.161 14.613 1.00 87.31 179 GLN A N 1
ATOM 1395 C CA . GLN A 1 179 ? -2.591 -0.284 13.275 1.00 87.31 179 GLN A CA 1
ATOM 1396 C C . GLN A 1 179 ? -3.625 -1.419 13.287 1.00 87.31 179 GLN A C 1
ATOM 1398 O O . GLN A 1 179 ? -3.703 -2.200 12.336 1.00 87.31 179 GLN A O 1
ATOM 1403 N N . VAL A 1 180 ? -4.436 -1.513 14.339 1.00 83.50 180 VAL A N 1
ATOM 1404 C CA . VAL A 1 180 ? -5.571 -2.441 14.400 1.00 83.50 180 VAL A CA 1
ATOM 1405 C C . VAL A 1 180 ? -6.717 -1.922 13.531 1.00 83.50 180 VAL A C 1
ATOM 1407 O O . VAL A 1 180 ? -7.345 -2.700 12.812 1.00 83.50 180 VAL A O 1
ATOM 1410 N N . SER A 1 181 ? -6.935 -0.602 13.552 1.00 79.44 181 SER A N 1
ATOM 1411 C CA . SER A 1 181 ? -7.892 0.099 12.692 1.00 79.44 181 SER A CA 1
ATOM 1412 C C . SER A 1 181 ? -7.227 1.306 12.007 1.00 79.44 181 SER A C 1
ATOM 1414 O O . SER A 1 181 ? -7.338 2.426 12.503 1.00 79.44 181 SER A O 1
ATOM 1416 N N . PRO A 1 182 ? -6.426 1.115 10.941 1.00 81.00 182 PRO A N 1
ATOM 1417 C CA . PRO A 1 182 ? -5.728 2.213 10.266 1.00 81.00 182 PRO A CA 1
ATOM 1418 C C . PRO A 1 182 ? -6.656 3.079 9.387 1.00 81.00 182 PRO A C 1
ATOM 1420 O O . PRO A 1 182 ? -7.592 2.579 8.767 1.00 81.00 182 PRO A O 1
ATOM 1423 N N . ALA A 1 183 ? -6.348 4.380 9.287 1.00 74.81 183 ALA A N 1
ATOM 1424 C CA . ALA A 1 183 ? -7.081 5.353 8.460 1.00 74.81 183 ALA A CA 1
ATOM 1425 C C . ALA A 1 183 ? -6.783 5.243 6.956 1.00 74.81 183 ALA A C 1
ATOM 1427 O O . ALA A 1 183 ? -7.679 5.237 6.118 1.00 74.81 183 ALA A O 1
ATOM 1428 N N . LEU A 1 184 ? -5.497 5.211 6.595 1.00 69.81 184 LEU A N 1
ATOM 1429 C CA . LEU A 1 184 ? -5.050 5.306 5.207 1.00 69.81 184 LEU A CA 1
ATOM 1430 C C . LEU A 1 184 ? -4.318 4.029 4.816 1.00 69.81 184 LEU A C 1
ATOM 1432 O O . LEU A 1 184 ? -3.197 3.778 5.260 1.00 69.81 184 LEU A O 1
ATOM 1436 N N . ASN A 1 185 ? -4.939 3.242 3.940 1.00 65.00 185 ASN A N 1
ATOM 1437 C CA . ASN A 1 185 ? -4.280 2.134 3.267 1.00 65.00 185 ASN A CA 1
ATOM 1438 C C . ASN A 1 185 ? -4.101 2.461 1.772 1.00 65.00 185 ASN A C 1
ATOM 1440 O O . ASN A 1 185 ? -5.063 2.362 1.008 1.00 65.00 185 ASN A O 1
ATOM 1444 N N . PRO A 1 186 ? -2.881 2.817 1.320 1.00 59.25 186 PRO A N 1
ATOM 1445 C CA . PRO A 1 186 ? -2.588 3.103 -0.086 1.00 59.25 186 PRO A CA 1
ATOM 1446 C C . PRO A 1 186 ? -2.973 1.994 -1.070 1.00 59.25 186 PRO A C 1
ATOM 1448 O O . PRO A 1 186 ? -3.180 2.287 -2.244 1.00 59.25 186 PRO A O 1
ATOM 1451 N N . PHE A 1 187 ? -3.126 0.744 -0.617 1.00 54.56 187 PHE A N 1
ATOM 1452 C CA . PHE A 1 187 ? -3.616 -0.343 -1.469 1.00 54.56 187 PHE A CA 1
ATOM 1453 C C . PHE A 1 187 ? -5.078 -0.146 -1.915 1.00 54.56 187 PHE A C 1
ATOM 1455 O O . PHE A 1 187 ? -5.441 -0.588 -3.003 1.00 54.56 187 PHE A O 1
ATOM 1462 N N . ILE A 1 188 ? -5.900 0.566 -1.133 1.00 49.91 188 ILE A N 1
ATOM 1463 C CA . ILE A 1 188 ? -7.288 0.899 -1.503 1.00 49.91 188 ILE A CA 1
ATOM 1464 C C . ILE A 1 188 ? -7.307 2.005 -2.569 1.00 49.91 188 ILE A C 1
ATOM 1466 O O . ILE A 1 188 ? -8.123 1.971 -3.485 1.00 49.91 188 ILE A O 1
ATOM 1470 N N . LEU A 1 189 ? -6.351 2.939 -2.523 1.00 44.50 189 LEU A N 1
ATOM 1471 C CA . LEU A 1 189 ? -6.242 4.032 -3.498 1.00 44.50 189 LEU A CA 1
ATOM 1472 C C . LEU A 1 189 ? -5.798 3.560 -4.895 1.00 44.50 189 LEU A C 1
ATOM 1474 O O . LEU A 1 189 ? -6.020 4.270 -5.871 1.00 44.50 189 LEU A O 1
ATOM 1478 N N . SER A 1 190 ? -5.189 2.373 -5.013 1.00 39.53 190 SER A N 1
ATOM 1479 C CA . SER A 1 190 ? -4.717 1.828 -6.297 1.00 39.53 190 SER A CA 1
ATOM 1480 C C . SER A 1 190 ? -5.752 1.033 -7.100 1.00 39.53 190 SER A C 1
ATOM 1482 O O . SER A 1 190 ? -5.440 0.611 -8.208 1.00 39.53 190 SER A O 1
ATOM 1484 N N . LEU A 1 191 ? -6.952 0.795 -6.558 1.00 32.03 191 LEU A N 1
ATOM 1485 C CA . LEU A 1 191 ? -8.006 0.019 -7.234 1.00 32.03 191 LEU A CA 1
ATOM 1486 C C . LEU A 1 191 ? -9.007 0.897 -8.006 1.00 32.03 191 LEU A C 1
ATOM 1488 O O . LEU A 1 191 ? -9.908 0.376 -8.657 1.00 32.03 191 LEU A O 1
ATOM 1492 N N . SER A 1 192 ? -8.826 2.217 -7.959 1.00 29.84 192 SER A N 1
ATOM 1493 C CA . SER A 1 192 ? -9.719 3.217 -8.553 1.00 29.84 192 SER A CA 1
ATOM 1494 C C . SER A 1 192 ? -9.102 3.867 -9.797 1.00 29.84 192 SER A C 1
ATOM 1496 O O . SER A 1 192 ? -9.026 5.094 -9.879 1.00 29.84 192 SER A O 1
ATOM 1498 N N . SER A 1 193 ? -8.605 3.067 -10.741 1.00 30.53 193 SER A N 1
ATOM 1499 C CA . SER A 1 193 ? -8.117 3.546 -12.045 1.00 30.53 193 SER A CA 1
ATOM 1500 C C . SER A 1 193 ? -8.202 2.465 -13.108 1.00 30.53 193 SER A C 1
ATOM 1502 O O . SER A 1 193 ? -7.612 1.390 -12.853 1.00 30.53 193 SER A O 1
#

Foldseek 3Di:
DCQQCVVLVVCPVVLVVCCPDPSNVVSVVVVVVVVCCLVPPQPDTGPSHDDDDDDDDPDDDDDDDDPVPDDDDDDDDPLVVVVVLVVQQPDPVCLQVFWWAFAPQWDDDPQWIWGWDWDDDPSDIDIDIDTDGPDPLLVVLNVVSHVTDGLQVSLVVVCDDPAHSVNSSVVSVVCCVRRRTDRDDVVVVVVPD

Mean predicted aligned error: 8.36 Å

Solvent-accessible surface area (backbone atoms only — not comparable to full-atom values): 11668 Å² total; per-residue (Å²): 103,57,86,70,42,51,75,56,55,75,46,43,66,52,27,75,76,39,44,88,38,84,63,13,48,54,48,51,54,51,52,51,51,50,50,51,41,48,78,70,39,77,69,71,49,66,89,47,31,76,86,83,88,84,83,91,68,98,64,95,77,95,80,78,80,60,76,90,73,64,78,87,86,83,75,81,56,66,70,58,50,49,54,50,41,52,54,52,69,67,35,73,89,46,49,78,78,34,44,21,27,48,36,89,64,55,46,77,54,96,83,25,35,32,32,64,38,79,44,79,60,87,95,43,76,48,78,43,85,44,76,47,79,71,40,71,68,55,53,55,47,44,60,61,13,67,87,45,31,33,61,65,60,55,14,59,74,50,38,50,101,86,38,50,60,68,56,22,44,50,52,48,50,51,36,36,75,66,40,50,31,37,58,70,58,68,74,67,69,67,72,78,121

Nearest PDB structures (foldseek):
  5ehk-assembly1_B  TM=7.122E-01  e=1.037E-03  Microbispora corallina
  6ec7-assembly1_A  TM=5.637E-01  e=8.196E-04  Thermobispora bispora DSM 43833
  8hkr-assembly1_B  TM=5.780E-01  e=2.767E-01  Mycobacterium tuberculosis H37Rv
  4har-assembly2_C  TM=3.490E-01  e=2.299E+00  Rubella virus strain M33
  3rwr-assembly1_H  TM=3.555E-01  e=2.044E+00  Homo sapiens